Protein AF-A0A2V9CFC2-F1 (afdb_monomer_lite)

Radius of gyration: 20.41 Å; chains: 1; bounding box: 42×45×59 Å

Secondary structure (DSSP, 8-state):
--HHHHHHHHHTTSB-TTT--B---------------TT---------PPPPEEEEE-HHHHTT-TTS---HHHHHHHHTTT--HHHHHHHHHHHHHT-SSS---EEEEEEEE--GGGGGSSS-EEEEEEEEEPPPP-TTS-SEEEEEE--SSPEEE-SSSEEEEEEEEE---S-EEEEEEEE-

pLDDT: mean 81.7, std 15.18, range [40.09, 97.75]

Foldseek 3Di:
DDPVVLVVCCVVQQAPPPPRHGRDDDDDDDDDDDDDDPPDDDDDDDDDDADKDKDWDWLCLLPPDVPDDNDVVSVCLSVQQVQDPVNNVVVNVQQVVCPPDDTRTWIKIKDKADDQVCVVDPFAPQKDKDKFFWDDQDPVWFNDKDKTKDDPDDWDDPDPTIIMDMDGSDNDPDIIMMMMIGGD

Sequence (184 aa):
MSPAQRDELKRLGLISNYNGFMAWTAVKTYHWTQTFQAHKILHVRHVYAPILGYGGLQPEVVFPVPRQDMTPEFAAAVRDSCIDAVLQKTLTAAARKEKKGEWGYIGNLQIDYILTTANTWRTPIKDFELIVERPKPQPPGANQWFVSFCWDGPVKQLDANHFVARSINFVPKRELHVAFFGVQ

Structure (mmCIF, N/CA/C/O backbone):
data_AF-A0A2V9CFC2-F1
#
_entry.id   AF-A0A2V9CFC2-F1
#
loop_
_atom_site.group_PDB
_atom_site.id
_atom_site.type_symbol
_atom_site.label_atom_id
_atom_site.label_alt_id
_atom_site.label_comp_id
_atom_site.label_asym_id
_atom_site.label_entity_id
_atom_site.label_seq_id
_atom_site.pdbx_PDB_ins_code
_atom_site.Cartn_x
_atom_site.Cartn_y
_atom_site.Cartn_z
_atom_site.occupancy
_atom_site.B_iso_or_equiv
_atom_site.auth_seq_id
_atom_site.auth_comp_id
_atom_site.auth_asym_id
_atom_site.auth_atom_id
_atom_site.pdbx_PDB_model_num
ATOM 1 N N . MET A 1 1 ? 7.452 -27.009 -21.859 1.00 68.88 1 MET A N 1
ATOM 2 C CA . MET A 1 1 ? 6.013 -27.254 -22.095 1.00 68.88 1 MET A CA 1
ATOM 3 C C . MET A 1 1 ? 5.823 -27.529 -23.574 1.00 68.88 1 MET A C 1
ATOM 5 O O . MET A 1 1 ? 6.333 -26.755 -24.375 1.00 68.88 1 MET A O 1
ATOM 9 N N . SER A 1 2 ? 5.177 -28.635 -23.932 1.00 88.38 2 SER A N 1
ATOM 10 C CA . SER A 1 2 ? 4.918 -28.978 -25.336 1.00 88.38 2 SER A CA 1
ATOM 11 C C . SER A 1 2 ? 3.822 -28.084 -25.944 1.00 88.38 2 SER A C 1
ATOM 13 O O . SER A 1 2 ? 3.018 -27.520 -25.195 1.00 88.38 2 SER A O 1
ATOM 15 N N . PRO A 1 3 ? 3.751 -27.960 -27.282 1.00 87.69 3 PRO A N 1
ATOM 16 C CA . PRO A 1 3 ? 2.665 -27.245 -27.957 1.00 87.69 3 PRO A CA 1
ATOM 17 C C . PRO A 1 3 ? 1.275 -27.766 -27.565 1.00 87.69 3 PRO A C 1
ATOM 19 O O . PRO A 1 3 ? 0.416 -26.977 -27.190 1.00 87.69 3 PRO A O 1
ATOM 22 N N . ALA A 1 4 ? 1.100 -29.090 -27.499 1.00 90.44 4 ALA A N 1
ATOM 23 C CA . ALA A 1 4 ? -0.166 -29.713 -27.108 1.00 90.44 4 ALA A CA 1
ATOM 24 C C . ALA A 1 4 ? -0.599 -29.339 -25.678 1.00 90.44 4 ALA A C 1
ATOM 26 O O . ALA A 1 4 ? -1.765 -29.046 -25.431 1.00 90.44 4 ALA A O 1
ATOM 27 N N . GLN A 1 5 ? 0.349 -29.278 -24.735 1.00 89.19 5 GLN A N 1
ATOM 28 C CA . GLN A 1 5 ? 0.069 -28.808 -23.373 1.00 89.19 5 GLN A CA 1
ATOM 29 C C . GLN A 1 5 ? -0.335 -27.330 -23.348 1.00 89.19 5 GLN A C 1
ATOM 31 O O . GLN A 1 5 ? -1.191 -26.942 -22.559 1.00 89.19 5 GLN A O 1
ATOM 36 N N . ARG A 1 6 ? 0.265 -26.493 -24.202 1.00 84.38 6 ARG A N 1
ATOM 37 C CA . ARG A 1 6 ? -0.085 -25.070 -24.297 1.00 84.38 6 ARG A CA 1
ATOM 38 C C . ARG A 1 6 ? -1.508 -24.879 -24.819 1.00 84.38 6 ARG A C 1
ATOM 40 O O . ARG A 1 6 ? -2.246 -24.068 -24.266 1.00 84.38 6 ARG A O 1
ATOM 47 N N . ASP A 1 7 ? -1.881 -25.609 -25.860 1.00 89.19 7 ASP A N 1
ATOM 48 C CA . ASP A 1 7 ? -3.202 -25.488 -26.476 1.00 89.19 7 ASP A CA 1
ATOM 49 C C . ASP A 1 7 ? -4.305 -25.995 -25.545 1.00 89.19 7 ASP A C 1
ATOM 51 O O . ASP A 1 7 ? -5.362 -25.374 -25.448 1.00 89.19 7 ASP A O 1
ATOM 55 N N . GLU A 1 8 ? -4.025 -27.041 -24.765 1.00 89.62 8 GLU A N 1
ATOM 56 C CA . GLU A 1 8 ? -4.957 -27.514 -23.743 1.00 89.62 8 GLU A CA 1
ATOM 57 C C . GLU A 1 8 ? -5.160 -26.479 -22.626 1.00 89.62 8 GLU A C 1
ATOM 59 O O . GLU A 1 8 ? -6.292 -26.193 -22.243 1.00 89.62 8 GLU A O 1
ATOM 64 N N . LEU A 1 9 ? -4.092 -25.832 -22.148 1.00 89.12 9 LEU A N 1
ATOM 65 C CA . LEU A 1 9 ? -4.219 -24.766 -21.146 1.00 89.12 9 LEU A CA 1
ATOM 66 C C . LEU A 1 9 ? -4.995 -23.548 -21.676 1.00 89.12 9 LEU A C 1
ATOM 68 O O . LEU A 1 9 ? -5.742 -22.930 -20.917 1.00 89.12 9 LEU A O 1
ATOM 72 N N . LYS A 1 10 ? -4.844 -23.211 -22.964 1.00 88.06 10 LYS A N 1
ATOM 73 C CA . LYS A 1 10 ? -5.642 -22.171 -23.637 1.00 88.06 10 LYS A CA 1
ATOM 74 C C . LYS A 1 10 ? -7.116 -22.556 -23.715 1.00 88.06 10 LYS A C 1
ATOM 76 O O . LYS A 1 10 ? -7.980 -21.756 -23.366 1.00 88.06 10 LYS A O 1
ATOM 81 N N . ARG A 1 11 ? -7.407 -23.797 -24.121 1.00 88.06 11 ARG A N 1
ATOM 82 C CA . ARG A 1 11 ? -8.770 -24.346 -24.198 1.00 88.06 11 ARG A CA 1
ATOM 83 C C . ARG A 1 11 ? -9.470 -24.323 -22.839 1.00 88.06 11 ARG A C 1
ATOM 85 O O . ARG A 1 11 ? -10.655 -24.017 -22.770 1.00 88.06 11 ARG A O 1
ATOM 92 N N . LEU A 1 12 ? -8.733 -24.621 -21.770 1.00 89.06 12 LEU A N 1
ATOM 93 C CA . LEU A 1 12 ? -9.222 -24.583 -20.390 1.00 89.06 12 LEU A CA 1
ATOM 94 C C . LEU A 1 12 ? -9.318 -23.161 -19.809 1.00 89.06 12 LEU A C 1
ATOM 96 O O . LEU A 1 12 ? -9.733 -23.007 -18.664 1.00 89.06 12 LEU A O 1
ATOM 100 N N . GLY A 1 13 ? -8.917 -22.127 -20.557 1.00 83.75 13 GLY A N 1
ATOM 101 C CA . GLY A 1 13 ? -8.923 -20.741 -20.084 1.00 83.75 13 GLY A CA 1
ATOM 102 C C . GLY A 1 13 ? -7.920 -20.465 -18.961 1.00 83.75 13 GLY A C 1
ATOM 103 O O . GLY A 1 13 ? -8.054 -19.471 -18.259 1.00 83.75 13 GLY A O 1
ATOM 104 N N . LEU A 1 14 ? -6.916 -21.329 -18.769 1.00 85.31 14 LEU A N 1
ATOM 105 C CA . LEU A 1 14 ? -5.881 -21.161 -17.742 1.00 85.31 14 LEU A CA 1
ATOM 106 C C . LEU A 1 14 ? -4.755 -20.234 -18.208 1.00 85.31 14 LEU A C 1
ATOM 108 O O . LEU A 1 14 ? -4.069 -19.627 -17.384 1.00 85.31 14 LEU A O 1
ATOM 112 N N . ILE A 1 15 ? -4.577 -20.097 -19.522 1.00 85.88 15 ILE A N 1
ATOM 113 C CA . ILE A 1 15 ? -3.711 -19.086 -20.125 1.00 85.88 15 ILE A CA 1
ATOM 114 C C . ILE A 1 15 ? -4.459 -18.320 -21.217 1.00 85.88 15 ILE A C 1
ATOM 116 O O . ILE A 1 15 ? -5.249 -18.885 -21.969 1.00 85.88 15 ILE A O 1
ATOM 120 N N . SER A 1 16 ? -4.192 -17.022 -21.302 1.00 77.06 16 SER A N 1
ATOM 121 C CA . SER A 1 16 ? -4.778 -16.105 -22.270 1.00 77.06 16 SER A CA 1
ATOM 122 C C . SER A 1 16 ? -4.437 -16.507 -23.703 1.00 77.06 16 SER A C 1
ATOM 124 O O . SER A 1 16 ? -3.284 -16.792 -24.0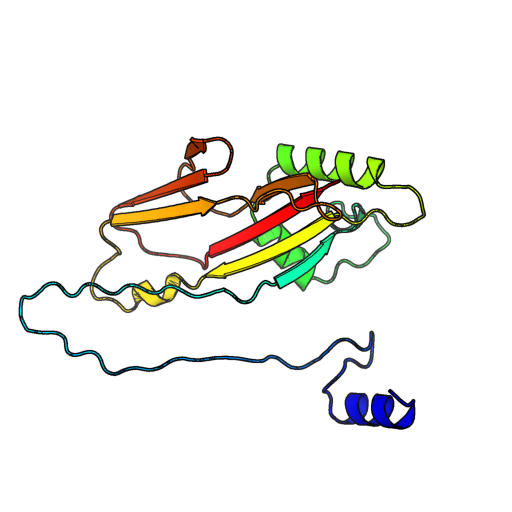42 1.00 77.06 16 SER A O 1
ATOM 126 N N . ASN A 1 17 ? -5.442 -16.446 -24.575 1.00 71.38 17 ASN A N 1
ATOM 127 C CA . ASN A 1 17 ? -5.277 -16.687 -26.007 1.00 71.38 17 ASN A CA 1
ATOM 128 C C . ASN A 1 17 ? -4.465 -15.590 -26.708 1.00 71.38 17 ASN A C 1
ATOM 130 O O . ASN A 1 17 ? -3.866 -15.861 -27.746 1.00 71.38 17 ASN A O 1
ATOM 134 N N . TYR A 1 18 ? -4.421 -14.385 -26.132 1.00 67.06 18 TYR A N 1
ATOM 135 C CA . TYR A 1 18 ? -3.773 -13.219 -26.730 1.00 67.06 18 TYR A CA 1
ATOM 136 C C . TYR A 1 18 ? -2.257 -13.202 -26.499 1.00 67.06 18 TYR A C 1
ATOM 138 O O . TYR A 1 18 ? -1.484 -13.017 -27.431 1.00 67.06 18 TYR A O 1
ATOM 146 N N . ASN A 1 19 ? -1.821 -13.428 -25.259 1.00 67.38 19 ASN A N 1
ATOM 147 C CA . ASN A 1 19 ? -0.420 -13.257 -24.856 1.00 67.38 19 ASN A CA 1
ATOM 148 C C . ASN A 1 19 ? 0.156 -14.458 -24.087 1.00 67.38 19 ASN A C 1
ATOM 150 O O . ASN A 1 19 ? 1.341 -14.467 -23.765 1.00 67.38 19 ASN A O 1
ATOM 154 N N . GLY A 1 20 ? -0.651 -15.488 -23.806 1.00 69.12 20 GLY A N 1
ATOM 155 C CA . GLY A 1 20 ? -0.210 -16.677 -23.078 1.00 69.12 20 GLY A CA 1
ATOM 156 C C . GLY A 1 20 ? 0.029 -16.466 -21.580 1.00 69.12 20 GLY A C 1
ATOM 157 O O . GLY A 1 20 ? 0.556 -17.377 -20.942 1.00 69.12 20 GLY A O 1
ATOM 158 N N . PHE A 1 21 ? -0.348 -15.312 -21.010 1.00 73.75 21 PHE A N 1
ATOM 159 C CA . PHE A 1 21 ? -0.288 -15.092 -19.562 1.00 73.75 21 PHE A CA 1
ATOM 160 C C . PHE A 1 21 ? -1.360 -15.886 -18.822 1.00 73.75 21 PHE A C 1
ATOM 162 O O . PHE A 1 21 ? -2.392 -16.230 -19.388 1.00 73.75 21 PHE A O 1
ATOM 169 N N . MET A 1 22 ? -1.112 -16.169 -17.544 1.00 78.19 22 MET A N 1
ATOM 170 C CA . MET A 1 22 ? -2.064 -16.855 -16.670 1.00 78.19 22 MET A CA 1
ATOM 171 C C . MET A 1 22 ? -3.378 -16.071 -16.598 1.00 78.19 22 MET A C 1
ATOM 173 O O . MET A 1 22 ? -3.369 -14.875 -16.327 1.00 78.19 22 MET A O 1
ATOM 177 N N . ALA A 1 23 ? -4.494 -16.752 -16.848 1.00 75.69 23 ALA A N 1
ATOM 178 C CA . ALA A 1 23 ? -5.841 -16.174 -16.825 1.00 75.69 23 ALA A CA 1
ATOM 179 C C . ALA A 1 23 ? -6.632 -16.578 -15.563 1.00 75.69 23 ALA A C 1
ATOM 181 O O . ALA A 1 23 ? -7.856 -16.482 -15.525 1.00 75.69 23 ALA A O 1
ATOM 182 N N . TRP A 1 24 ? -5.933 -17.042 -14.525 1.00 73.56 24 TRP A N 1
ATOM 183 C CA . TRP A 1 24 ? -6.510 -17.477 -13.257 1.00 73.56 24 TRP A CA 1
ATOM 184 C C . TRP A 1 24 ? -6.017 -16.608 -12.098 1.00 73.56 24 TRP A C 1
ATOM 186 O O . TRP A 1 24 ? -4.894 -16.104 -12.112 1.00 73.56 24 TRP A O 1
ATOM 196 N N . THR A 1 25 ? -6.849 -16.490 -11.063 1.00 73.56 25 THR A N 1
ATOM 197 C CA . THR A 1 25 ? -6.537 -15.765 -9.825 1.00 73.56 25 THR A CA 1
ATOM 198 C C . THR A 1 25 ? -6.490 -16.753 -8.666 1.00 73.56 25 THR A C 1
ATOM 200 O O . THR A 1 25 ? -7.403 -17.562 -8.506 1.00 73.56 25 THR A O 1
ATOM 203 N N . ALA A 1 26 ? -5.448 -16.688 -7.836 1.00 75.94 26 ALA A N 1
ATOM 204 C CA . ALA A 1 26 ? -5.415 -17.407 -6.564 1.00 75.94 26 ALA A CA 1
ATOM 205 C C . ALA A 1 26 ? -5.796 -16.476 -5.414 1.00 75.94 26 ALA A C 1
ATOM 207 O O . ALA A 1 26 ? -5.258 -15.378 -5.288 1.00 75.94 26 ALA A O 1
ATOM 208 N N . VAL A 1 27 ? -6.674 -16.959 -4.537 1.00 78.81 27 VAL A N 1
ATOM 209 C CA . VAL A 1 27 ? -7.067 -16.271 -3.306 1.00 78.81 27 VAL A CA 1
ATOM 210 C C . VAL A 1 27 ? -6.698 -17.158 -2.122 1.00 78.81 27 VAL A C 1
ATOM 212 O O . VAL A 1 27 ? -7.013 -18.347 -2.107 1.00 78.81 27 VAL A O 1
ATOM 215 N N . LYS A 1 28 ? -6.012 -16.586 -1.129 1.00 80.62 28 LYS A N 1
ATOM 216 C CA . LYS A 1 28 ? -5.725 -17.246 0.150 1.00 80.62 28 LYS A CA 1
ATOM 217 C C . LYS A 1 28 ? -6.451 -16.500 1.261 1.00 80.62 28 LYS A C 1
ATOM 219 O O . LYS A 1 28 ? -6.202 -15.315 1.464 1.00 80.62 28 LYS A O 1
ATOM 224 N N . THR A 1 29 ? -7.314 -17.200 1.991 1.00 83.25 29 THR A N 1
ATOM 225 C CA . THR A 1 29 ? -8.076 -16.640 3.113 1.00 83.25 29 THR A CA 1
ATOM 226 C C . THR A 1 29 ? -7.765 -17.420 4.380 1.00 83.25 29 THR A C 1
ATOM 228 O O . THR A 1 29 ? -7.851 -18.646 4.401 1.00 83.25 29 THR A O 1
ATOM 231 N N . TYR A 1 30 ? -7.418 -16.701 5.444 1.00 86.19 30 TYR A N 1
ATOM 232 C CA . TYR A 1 30 ? -7.169 -17.263 6.767 1.00 86.19 30 TYR A CA 1
ATOM 233 C C . TYR A 1 30 ? -8.358 -16.944 7.672 1.00 86.19 30 TYR A C 1
ATOM 235 O O . TYR A 1 30 ? -8.850 -15.818 7.664 1.00 86.19 30 TYR A O 1
ATOM 243 N N . HIS A 1 31 ? -8.818 -17.928 8.442 1.00 89.38 31 HIS A N 1
ATOM 244 C CA . HIS A 1 31 ? -9.921 -17.774 9.387 1.00 89.38 31 HIS A CA 1
ATOM 245 C C . HIS A 1 31 ? -9.500 -18.289 10.763 1.00 89.38 31 HIS A C 1
ATOM 247 O O . HIS A 1 31 ? -8.783 -19.281 10.874 1.00 89.38 31 HIS A O 1
ATOM 253 N N . TRP A 1 32 ? -9.947 -17.611 11.815 1.00 92.94 32 TRP A N 1
ATOM 254 C CA . TRP A 1 32 ? -9.750 -18.035 13.197 1.00 92.94 32 TRP A CA 1
ATOM 255 C C . TRP A 1 32 ? -10.923 -17.562 14.053 1.00 92.94 32 TRP A C 1
ATOM 257 O O . TRP A 1 32 ? -11.626 -16.614 13.706 1.00 92.94 32 TRP A O 1
ATOM 267 N N . THR A 1 33 ? -11.139 -18.236 15.180 1.00 94.50 33 THR A N 1
ATOM 268 C CA . THR A 1 33 ? -12.146 -17.822 16.164 1.00 94.50 33 THR A CA 1
ATOM 269 C C . THR A 1 33 ? -11.523 -16.823 17.133 1.00 94.50 33 THR A C 1
ATOM 271 O O . THR A 1 33 ? -10.428 -17.058 17.640 1.00 94.50 33 THR A O 1
ATOM 274 N N . GLN A 1 34 ? -12.223 -15.722 17.412 1.00 92.69 34 GLN A N 1
ATOM 275 C CA . GLN A 1 34 ? -11.802 -14.709 18.377 1.00 92.69 34 GLN A CA 1
ATOM 276 C C . GLN A 1 34 ? -12.920 -14.438 19.382 1.00 92.69 34 GLN A C 1
ATOM 278 O O . GLN A 1 34 ? -14.018 -14.030 19.011 1.00 92.69 34 GLN A O 1
ATOM 283 N N . THR A 1 35 ? -12.618 -14.599 20.668 1.00 93.81 35 THR A N 1
ATOM 284 C CA . THR A 1 35 ? -13.539 -14.243 21.754 1.00 93.81 35 THR A CA 1
ATOM 285 C C . THR A 1 35 ? -13.283 -12.806 22.200 1.00 93.81 35 THR A C 1
ATOM 287 O O . THR A 1 35 ? -12.148 -12.450 22.525 1.00 93.81 35 THR A O 1
ATOM 290 N N . PHE A 1 36 ? -14.333 -11.984 22.248 1.00 92.25 36 PHE A N 1
ATOM 291 C CA . PHE A 1 36 ? -14.281 -10.607 22.744 1.00 92.25 36 PHE A CA 1
ATOM 292 C C . PHE A 1 36 ? -14.808 -10.569 24.178 1.00 92.25 36 PHE A C 1
ATOM 294 O O . PHE A 1 36 ? -16.012 -10.633 24.413 1.00 92.25 36 PHE A O 1
ATOM 301 N N . GLN A 1 37 ? -13.894 -10.501 25.145 1.00 95.31 37 GLN A N 1
ATOM 302 C CA . GLN A 1 37 ? -14.261 -10.402 26.557 1.00 95.31 37 GLN A CA 1
ATOM 303 C C . GLN A 1 37 ? -14.950 -9.059 26.830 1.00 95.31 37 GLN A C 1
ATOM 305 O O . GLN A 1 37 ? -14.491 -8.010 26.370 1.00 95.31 37 GLN A O 1
ATOM 310 N N . ALA A 1 38 ? -16.039 -9.087 27.599 1.00 95.12 38 ALA A N 1
ATOM 311 C CA . ALA A 1 38 ? -16.792 -7.884 27.927 1.00 95.12 38 ALA A CA 1
ATOM 312 C C . ALA A 1 38 ? -15.889 -6.847 28.615 1.00 95.12 38 ALA A C 1
ATOM 314 O O . ALA A 1 38 ? -15.166 -7.160 29.561 1.00 95.12 38 ALA A O 1
ATOM 315 N N . HIS A 1 39 ? -15.940 -5.603 28.131 1.00 94.06 39 HIS A N 1
ATOM 316 C CA . HIS A 1 39 ? -15.213 -4.457 28.693 1.00 94.06 39 HIS A CA 1
ATOM 317 C C . HIS A 1 39 ? -13.678 -4.602 28.741 1.00 94.06 39 HIS A C 1
ATOM 319 O O . HIS A 1 39 ? -13.019 -3.918 29.526 1.00 94.06 39 HIS A O 1
ATOM 325 N N . LYS A 1 40 ? -13.085 -5.473 27.916 1.00 95.81 40 LYS A N 1
ATOM 326 C CA . LYS A 1 40 ? -11.627 -5.624 27.803 1.00 95.81 40 LYS A CA 1
ATOM 327 C C . LYS A 1 40 ? -11.123 -5.158 26.443 1.00 95.81 40 LYS A C 1
ATOM 329 O O . LYS A 1 40 ? -11.814 -5.275 25.434 1.00 95.81 40 LYS A O 1
ATOM 334 N N . ILE A 1 41 ? -9.891 -4.656 26.430 1.00 94.12 41 ILE A N 1
ATOM 335 C CA . ILE A 1 41 ? -9.163 -4.361 25.195 1.00 94.12 41 ILE A CA 1
ATOM 336 C C . ILE A 1 41 ? -8.552 -5.666 24.688 1.00 94.12 41 ILE A C 1
ATOM 338 O O . ILE A 1 41 ? -7.889 -6.381 25.438 1.00 94.12 41 ILE A O 1
ATOM 342 N N . LEU A 1 42 ? -8.776 -5.959 23.411 1.00 94.12 42 LEU A N 1
ATOM 343 C CA . LEU A 1 42 ? -8.117 -7.036 22.686 1.00 94.12 42 LEU A CA 1
ATOM 344 C C . LEU A 1 42 ? -7.060 -6.429 21.762 1.00 94.12 42 LEU A C 1
ATOM 346 O O . LEU A 1 42 ? -7.356 -5.503 21.010 1.00 94.12 42 LEU A O 1
ATOM 350 N N . HIS A 1 43 ? -5.852 -6.987 21.784 1.00 94.94 43 HIS A N 1
ATOM 351 C CA . HIS A 1 43 ? -4.785 -6.623 20.856 1.00 94.94 43 HIS A CA 1
ATOM 352 C C . HIS A 1 43 ? -4.654 -7.693 19.773 1.00 94.94 43 HIS A C 1
ATOM 354 O O . HIS A 1 43 ? -4.448 -8.865 20.080 1.00 94.94 43 HIS A O 1
ATOM 360 N N . VAL A 1 44 ? -4.748 -7.279 18.511 1.00 93.44 44 VAL A N 1
ATOM 361 C CA . VAL A 1 44 ? -4.569 -8.148 17.342 1.00 93.44 44 VAL A CA 1
ATOM 362 C C . VAL A 1 44 ? -3.329 -7.687 16.583 1.00 93.44 44 VAL A C 1
ATOM 364 O O . VAL A 1 44 ? -3.167 -6.494 16.330 1.00 93.44 44 VAL A O 1
ATOM 367 N N . ARG A 1 45 ? -2.445 -8.626 16.224 1.00 95.12 45 ARG A N 1
ATOM 368 C CA . ARG A 1 45 ? -1.234 -8.365 15.436 1.00 95.12 45 ARG A CA 1
ATOM 369 C C . ARG A 1 45 ? -1.151 -9.356 14.283 1.00 95.12 45 ARG A C 1
ATOM 371 O O . ARG A 1 45 ? -1.100 -10.559 14.515 1.00 95.12 45 ARG A O 1
ATOM 378 N N . HIS A 1 46 ? -1.067 -8.842 13.060 1.00 93.19 46 HIS A N 1
ATOM 379 C CA . HIS A 1 46 ? -0.782 -9.639 11.870 1.00 93.19 46 HIS A CA 1
ATOM 380 C C . HIS A 1 46 ? 0.635 -9.350 11.380 1.00 93.19 46 HIS A C 1
ATOM 382 O O . HIS A 1 46 ? 1.051 -8.196 11.306 1.00 93.19 46 HIS A O 1
ATOM 388 N N . VAL A 1 47 ? 1.376 -10.411 11.061 1.00 94.75 47 VAL A N 1
ATOM 389 C CA . VAL A 1 47 ? 2.692 -10.341 10.419 1.00 94.75 47 VAL A CA 1
ATOM 390 C C . VAL A 1 47 ? 2.722 -11.422 9.354 1.00 94.75 47 VAL A C 1
ATOM 392 O O . VAL A 1 47 ? 2.541 -12.599 9.660 1.00 94.75 47 VAL A O 1
ATOM 395 N N . TYR A 1 48 ? 2.912 -11.025 8.105 1.00 90.69 48 TYR A N 1
ATOM 396 C CA . TYR A 1 48 ? 2.971 -11.941 6.974 1.00 90.69 48 TYR A CA 1
ATOM 397 C C . TYR A 1 48 ? 3.783 -11.317 5.842 1.00 90.69 48 TYR A C 1
ATOM 399 O O . TYR A 1 48 ? 3.903 -10.097 5.749 1.00 90.69 48 TYR A O 1
ATOM 407 N N . ALA A 1 49 ? 4.329 -12.166 4.972 1.00 89.81 49 ALA A N 1
ATOM 408 C CA . ALA A 1 49 ? 4.880 -11.723 3.700 1.00 89.81 49 ALA A CA 1
ATOM 409 C C . ALA A 1 49 ? 3.716 -11.501 2.717 1.00 89.81 49 ALA A C 1
ATOM 411 O O . ALA A 1 49 ? 2.958 -12.447 2.475 1.00 89.81 49 ALA A O 1
ATOM 412 N N . PRO A 1 50 ? 3.522 -10.283 2.181 1.00 86.88 50 PRO A N 1
ATOM 413 C CA . PRO A 1 50 ? 2.458 -10.034 1.221 1.00 86.88 50 PRO A CA 1
ATOM 414 C C . PRO A 1 50 ? 2.773 -10.707 -0.116 1.00 86.88 50 PRO A C 1
ATOM 416 O O . PRO A 1 50 ? 3.931 -10.949 -0.463 1.00 86.88 50 PRO A O 1
ATOM 419 N N . ILE A 1 51 ? 1.726 -10.979 -0.890 1.00 83.75 51 ILE A N 1
ATOM 420 C CA . ILE A 1 51 ? 1.890 -11.285 -2.310 1.00 83.75 51 ILE A CA 1
ATOM 421 C C . ILE A 1 51 ? 2.210 -9.962 -3.004 1.00 83.75 51 ILE A C 1
ATOM 423 O O . ILE A 1 51 ? 1.440 -9.011 -2.901 1.00 83.75 51 ILE A O 1
ATOM 427 N N . LEU A 1 52 ? 3.355 -9.905 -3.679 1.00 83.31 52 LEU A N 1
ATOM 428 C CA . LEU A 1 52 ? 3.765 -8.736 -4.446 1.00 83.31 52 LEU A CA 1
ATOM 429 C C . LEU A 1 52 ? 3.192 -8.826 -5.857 1.00 83.31 52 LEU A C 1
ATOM 431 O O . LEU A 1 52 ? 3.411 -9.817 -6.557 1.00 83.31 52 LEU A O 1
ATOM 435 N N . GLY A 1 53 ? 2.511 -7.767 -6.288 1.00 76.12 53 GLY A N 1
ATOM 436 C CA . GLY A 1 53 ? 2.328 -7.513 -7.710 1.00 76.12 53 GLY A CA 1
ATOM 437 C C . GLY A 1 53 ? 3.680 -7.162 -8.327 1.00 76.12 53 GLY A C 1
ATOM 438 O O . GLY A 1 53 ? 4.461 -6.427 -7.721 1.00 76.12 53 GLY A O 1
ATOM 439 N N . TYR A 1 54 ? 3.973 -7.690 -9.513 1.00 72.94 54 TYR A N 1
ATOM 440 C CA . TYR A 1 54 ? 5.170 -7.333 -10.270 1.00 72.94 54 TYR A CA 1
ATOM 441 C C . TYR A 1 54 ? 4.788 -6.917 -11.683 1.00 72.94 54 TYR A C 1
ATOM 443 O O . TYR A 1 54 ? 4.053 -7.624 -12.373 1.00 72.94 54 TYR A O 1
ATOM 451 N N . GLY A 1 55 ? 5.327 -5.783 -12.116 1.00 66.75 55 GLY A N 1
ATOM 452 C CA . GLY A 1 55 ? 5.204 -5.287 -13.476 1.00 66.75 55 GLY A CA 1
ATOM 453 C C . GLY A 1 55 ? 6.516 -4.673 -13.950 1.00 66.75 55 GLY A C 1
ATOM 454 O O . GLY A 1 55 ? 7.286 -4.127 -13.164 1.00 66.75 55 GLY A O 1
ATOM 455 N N . GLY A 1 56 ? 6.775 -4.755 -15.253 1.00 62.62 56 GLY A N 1
ATOM 456 C CA . GLY A 1 56 ? 7.808 -3.953 -15.902 1.00 62.62 56 GLY A CA 1
ATOM 457 C C . GLY A 1 56 ? 7.179 -2.686 -16.468 1.00 62.62 56 GLY A C 1
ATOM 458 O O . GLY A 1 56 ? 6.294 -2.768 -17.317 1.00 62.62 56 GLY A O 1
ATOM 459 N N . LEU A 1 57 ? 7.632 -1.519 -16.020 1.00 61.06 57 LEU A N 1
ATOM 460 C CA . LEU A 1 57 ? 7.246 -0.239 -16.603 1.00 61.06 57 LEU A CA 1
ATOM 461 C C . LEU A 1 57 ? 8.191 0.095 -17.747 1.00 61.06 57 LEU A C 1
ATOM 463 O O . LEU A 1 57 ? 9.345 0.448 -17.511 1.00 61.06 57 LEU A O 1
ATOM 467 N N . GLN A 1 58 ? 7.704 0.039 -18.982 1.00 57.28 58 GLN A N 1
ATOM 468 C CA . GLN A 1 58 ? 8.409 0.732 -20.059 1.00 57.28 58 GLN A CA 1
ATOM 469 C C . GLN A 1 58 ? 8.272 2.239 -19.827 1.00 57.28 58 GLN A C 1
ATOM 471 O O . GLN A 1 58 ? 7.216 2.682 -19.353 1.00 57.28 58 GLN A O 1
ATOM 476 N N . PRO A 1 59 ? 9.288 3.049 -20.164 1.00 53.47 59 PRO A N 1
ATOM 477 C CA . PRO A 1 59 ? 9.157 4.492 -20.134 1.00 53.47 59 PRO A CA 1
ATOM 478 C C . PRO A 1 59 ? 7.890 4.914 -20.887 1.00 53.47 59 PRO A C 1
ATOM 480 O O . PRO A 1 59 ? 7.061 5.620 -20.332 1.00 53.47 59 PRO A O 1
ATOM 483 N N . GLU A 1 60 ? 7.649 4.368 -22.074 1.00 53.12 60 GLU A N 1
ATOM 484 C CA . GLU A 1 60 ? 6.495 4.631 -22.946 1.00 53.12 60 GLU A CA 1
ATOM 485 C C . GLU A 1 60 ? 5.130 4.196 -22.368 1.00 53.12 60 GLU A C 1
ATOM 487 O O . GLU A 1 60 ? 4.092 4.426 -22.979 1.00 53.12 60 GLU A O 1
ATOM 492 N N . VAL A 1 61 ? 5.111 3.571 -21.189 1.00 50.62 61 VAL A N 1
ATOM 493 C CA . VAL A 1 61 ? 3.891 3.194 -20.465 1.00 50.62 61 VAL A CA 1
ATOM 494 C C . VAL A 1 61 ? 3.665 4.121 -19.254 1.00 50.62 61 VAL A C 1
ATOM 496 O O . VAL A 1 61 ? 2.531 4.360 -18.859 1.00 50.62 61 VAL A O 1
ATOM 499 N N . VAL A 1 62 ? 4.714 4.757 -18.718 1.00 50.81 62 VAL A N 1
ATOM 500 C CA . VAL A 1 62 ? 4.588 5.914 -17.800 1.00 50.81 62 VAL A CA 1
ATOM 501 C C . VAL A 1 62 ? 4.285 7.214 -18.576 1.00 50.81 62 VAL A C 1
ATOM 503 O O . VAL A 1 62 ? 3.781 8.186 -18.006 1.00 50.81 62 VAL A O 1
ATOM 506 N N . PHE A 1 63 ? 4.570 7.239 -19.885 1.00 54.69 63 PHE A N 1
ATOM 507 C CA . PHE A 1 63 ? 4.337 8.364 -20.800 1.00 54.69 63 PHE A CA 1
ATOM 508 C C . PHE A 1 63 ? 3.485 7.884 -21.977 1.00 54.69 63 PHE A C 1
ATOM 510 O O . PHE A 1 63 ? 4.011 7.098 -22.751 1.00 54.69 63 PHE A O 1
ATOM 517 N N . PRO A 1 64 ? 2.237 8.339 -22.193 1.00 43.41 64 PRO A N 1
ATOM 518 C CA . PRO A 1 64 ? 1.488 7.935 -23.380 1.00 43.41 64 PRO A CA 1
ATOM 519 C C . PRO A 1 64 ? 2.262 8.333 -24.646 1.00 43.41 64 PRO A C 1
ATOM 521 O O . PRO A 1 64 ? 2.352 9.510 -24.998 1.00 43.41 64 PRO A O 1
ATOM 524 N N . VAL A 1 65 ? 2.846 7.345 -25.325 1.00 40.09 65 VAL A N 1
ATOM 525 C CA . VAL A 1 65 ? 3.326 7.480 -26.701 1.00 40.09 65 VAL A CA 1
ATOM 526 C C . VAL A 1 65 ? 2.137 7.170 -27.615 1.00 40.09 65 VAL A C 1
ATOM 528 O O . VAL A 1 65 ? 1.422 6.210 -27.336 1.00 40.09 65 VAL A O 1
ATOM 531 N N . PRO A 1 66 ? 1.898 7.909 -28.716 1.00 41.12 66 PRO A N 1
ATOM 532 C CA . PRO A 1 66 ? 0.674 7.778 -29.521 1.00 41.12 66 PRO A CA 1
ATOM 533 C C . PRO A 1 66 ? 0.464 6.436 -30.261 1.00 41.12 66 PRO A C 1
ATOM 535 O O . PRO A 1 66 ? -0.296 6.408 -31.225 1.00 41.12 66 PRO A O 1
ATOM 538 N N . ARG A 1 67 ? 1.175 5.348 -29.920 1.00 43.59 67 ARG A N 1
ATOM 539 C CA . ARG A 1 67 ? 1.207 4.102 -30.714 1.00 43.59 67 ARG A CA 1
ATOM 540 C C . ARG A 1 67 ? 1.307 2.783 -29.935 1.00 43.59 67 ARG A C 1
ATOM 542 O O . ARG A 1 67 ? 1.433 1.746 -30.579 1.00 43.59 67 ARG A O 1
ATOM 549 N N . GLN A 1 68 ? 1.258 2.779 -28.605 1.00 44.88 68 GLN A N 1
ATOM 550 C CA . GLN A 1 68 ? 1.206 1.530 -27.836 1.00 44.88 68 GLN A CA 1
ATOM 551 C C . GLN A 1 68 ? 0.040 1.575 -26.862 1.00 44.88 68 GLN A C 1
ATOM 553 O O . GLN A 1 68 ? -0.018 2.437 -25.986 1.00 44.88 68 GLN A O 1
ATOM 558 N N . ASP A 1 69 ? -0.892 0.645 -27.048 1.00 42.97 69 ASP A N 1
ATOM 559 C CA . ASP A 1 69 ? -2.079 0.529 -26.218 1.00 42.97 69 ASP A CA 1
ATOM 560 C C . ASP A 1 69 ? -1.653 0.093 -24.816 1.00 42.97 69 ASP A C 1
ATOM 562 O O . ASP A 1 69 ? -1.341 -1.070 -24.550 1.00 42.97 69 ASP A O 1
ATOM 566 N N . MET A 1 70 ? -1.604 1.063 -23.908 1.00 51.25 70 MET A N 1
ATOM 567 C CA . MET A 1 70 ? -1.563 0.800 -22.481 1.00 51.25 70 MET A CA 1
ATOM 568 C C . MET A 1 70 ? -2.813 -0.004 -22.134 1.00 51.25 70 MET A C 1
ATOM 570 O O . MET A 1 70 ? -3.927 0.438 -22.428 1.00 51.25 70 MET A O 1
ATOM 574 N N . THR A 1 71 ? -2.657 -1.173 -21.510 1.00 54.97 71 THR A N 1
ATOM 575 C CA . THR A 1 71 ? -3.843 -1.875 -21.024 1.00 54.97 71 THR A CA 1
ATOM 576 C C . THR A 1 71 ? -4.510 -0.990 -19.959 1.00 54.97 71 THR A C 1
ATOM 578 O O . THR A 1 71 ? -3.809 -0.429 -19.103 1.00 54.97 71 THR A O 1
ATOM 581 N N . PRO A 1 72 ? -5.836 -0.779 -20.009 1.00 57.97 72 PRO A N 1
ATOM 582 C CA . PRO A 1 72 ? -6.541 0.086 -19.063 1.00 57.97 72 PRO A CA 1
ATOM 583 C C . PRO A 1 72 ? -6.261 -0.250 -17.593 1.00 57.97 72 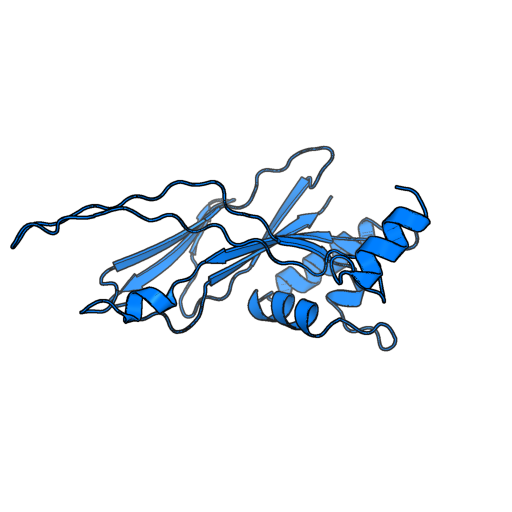PRO A C 1
ATOM 585 O O . PRO A 1 72 ? -6.227 0.650 -16.753 1.00 57.97 72 PRO A O 1
ATOM 588 N N . GLU A 1 73 ? -6.006 -1.524 -17.301 1.00 57.03 73 GLU A N 1
ATOM 589 C CA . GLU A 1 73 ? -5.681 -2.060 -15.980 1.00 57.03 73 GLU A CA 1
ATOM 590 C C . GLU A 1 73 ? -4.314 -1.572 -15.495 1.00 57.03 73 GLU A C 1
ATOM 592 O O . GLU A 1 73 ? -4.165 -1.142 -14.353 1.00 57.03 73 GLU A O 1
ATOM 597 N N . PHE A 1 74 ? -3.315 -1.568 -16.379 1.00 57.22 74 PHE A N 1
ATOM 598 C CA . PHE A 1 74 ? -1.987 -1.061 -16.052 1.00 57.22 74 PHE A CA 1
ATOM 599 C C . PHE A 1 74 ? -2.006 0.465 -15.892 1.00 57.22 74 PHE A C 1
ATOM 601 O O . PHE A 1 74 ? -1.355 1.025 -15.009 1.00 57.22 74 PHE A O 1
ATOM 608 N N . ALA A 1 75 ? -2.823 1.142 -16.702 1.00 61.53 75 ALA A N 1
ATOM 609 C CA . ALA A 1 75 ? -3.101 2.569 -16.567 1.00 61.53 75 ALA A CA 1
ATOM 610 C C . ALA A 1 75 ? -3.760 2.915 -15.239 1.00 61.53 75 ALA A C 1
ATOM 612 O O . ALA A 1 75 ? -3.409 3.925 -14.633 1.00 61.53 75 ALA A O 1
ATOM 613 N N . ALA A 1 76 ? -4.694 2.084 -14.786 1.00 62.84 76 ALA A N 1
ATOM 614 C CA . ALA A 1 76 ? -5.325 2.234 -13.486 1.00 62.84 76 ALA A CA 1
ATOM 615 C C . ALA A 1 76 ? -4.302 2.057 -12.360 1.00 62.84 76 ALA A C 1
ATOM 617 O O . ALA A 1 76 ? -4.112 2.994 -11.597 1.00 62.84 76 ALA A O 1
ATOM 618 N N . ALA A 1 77 ? -3.533 0.964 -12.349 1.00 60.69 77 ALA A N 1
ATOM 619 C CA . ALA A 1 77 ? -2.536 0.694 -11.308 1.00 60.69 77 ALA A CA 1
ATOM 620 C C . ALA A 1 77 ? -1.501 1.828 -11.134 1.00 60.69 77 ALA A C 1
ATOM 622 O O . ALA A 1 77 ? -1.158 2.218 -10.015 1.00 60.69 77 ALA A O 1
ATOM 623 N N . VAL A 1 78 ? -1.029 2.411 -12.243 1.00 64.06 78 VAL A N 1
ATOM 624 C CA . VAL A 1 78 ? -0.102 3.557 -12.223 1.00 64.06 78 VAL A CA 1
ATOM 625 C C . VAL A 1 78 ? -0.784 4.835 -11.714 1.00 64.06 78 VAL A C 1
ATOM 627 O O . VAL A 1 78 ? -0.188 5.570 -10.924 1.00 64.06 78 VAL A O 1
ATOM 630 N N . ARG A 1 79 ? -2.034 5.105 -12.123 1.00 65.25 79 ARG A N 1
ATOM 631 C CA . ARG A 1 79 ? -2.815 6.258 -11.634 1.00 65.25 79 ARG A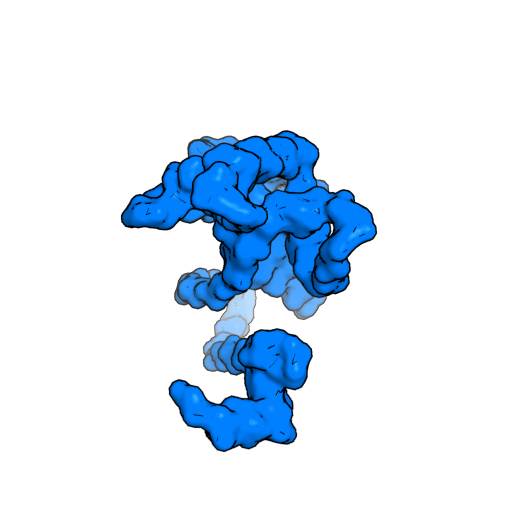 CA 1
ATOM 632 C C . ARG A 1 79 ? -3.156 6.141 -10.146 1.00 65.25 79 ARG A C 1
ATOM 634 O O . ARG A 1 79 ? -3.023 7.125 -9.421 1.00 65.25 79 ARG A O 1
ATOM 641 N N . ASP A 1 80 ? -3.522 4.949 -9.689 1.00 72.38 80 ASP A N 1
ATOM 642 C CA . ASP A 1 80 ? -3.945 4.667 -8.311 1.00 72.38 80 ASP A CA 1
ATOM 643 C C . ASP A 1 80 ? -2.777 4.711 -7.311 1.00 72.38 80 ASP A C 1
ATOM 645 O O . ASP A 1 80 ? -2.980 4.730 -6.099 1.00 72.38 80 ASP A O 1
ATOM 649 N N . SER A 1 81 ? -1.544 4.808 -7.817 1.00 75.62 81 SER A N 1
ATOM 650 C CA . SER A 1 81 ? -0.323 4.944 -7.020 1.00 75.62 81 SER A CA 1
ATOM 651 C C . SER A 1 81 ? 0.076 6.401 -6.737 1.00 75.62 81 SER A C 1
ATOM 653 O O . SER A 1 81 ? 1.090 6.629 -6.079 1.00 75.62 81 SER A O 1
ATOM 655 N N . CYS A 1 82 ? -0.679 7.398 -7.222 1.00 86.56 82 CYS A N 1
ATOM 656 C CA . CYS A 1 82 ? -0.419 8.836 -7.028 1.00 86.56 82 CYS A CA 1
ATOM 657 C C . CYS A 1 82 ? 1.027 9.273 -7.343 1.00 86.56 82 CYS A C 1
ATOM 659 O O . CYS A 1 82 ? 1.629 10.037 -6.590 1.00 86.56 82 CYS A O 1
ATOM 661 N N . ILE A 1 83 ? 1.595 8.791 -8.453 1.00 84.88 83 ILE A N 1
ATOM 662 C CA . ILE A 1 83 ? 2.950 9.170 -8.878 1.00 84.88 83 ILE A CA 1
ATOM 663 C C . ILE A 1 83 ? 2.991 10.674 -9.166 1.00 84.88 83 ILE A C 1
ATOM 665 O O . ILE A 1 83 ? 2.351 11.151 -10.105 1.00 84.88 83 ILE A O 1
ATOM 669 N N . ASP A 1 84 ? 3.754 11.422 -8.369 1.00 84.19 84 ASP A N 1
ATOM 670 C CA . ASP A 1 84 ? 3.911 12.861 -8.566 1.00 84.19 84 ASP A CA 1
ATOM 671 C C . ASP A 1 84 ? 4.823 13.200 -9.763 1.00 84.19 84 ASP A C 1
ATOM 673 O O . ASP A 1 84 ? 5.561 12.365 -10.292 1.00 84.19 84 ASP A O 1
ATOM 677 N N . ALA A 1 85 ? 4.793 14.463 -10.198 1.00 82.50 85 ALA A N 1
ATOM 678 C CA . ALA A 1 85 ? 5.544 14.919 -11.368 1.00 82.50 85 ALA A CA 1
ATOM 679 C C . ALA A 1 85 ? 7.076 14.834 -11.202 1.00 82.50 85 ALA A C 1
ATOM 681 O O . ALA A 1 85 ? 7.801 14.739 -12.197 1.00 82.50 85 ALA A O 1
ATOM 682 N N . VAL A 1 86 ? 7.591 14.901 -9.971 1.00 87.50 86 VAL A N 1
ATOM 683 C CA . VAL A 1 86 ? 9.031 14.819 -9.681 1.00 87.50 86 VAL A CA 1
ATOM 684 C C . VAL A 1 86 ? 9.493 13.372 -9.784 1.00 87.50 86 VAL A C 1
ATOM 686 O O . VAL A 1 86 ? 10.476 13.082 -10.476 1.00 87.50 86 VAL A O 1
ATOM 689 N N . LEU A 1 87 ? 8.759 12.457 -9.156 1.00 86.25 87 LEU A N 1
ATOM 690 C CA . LEU A 1 87 ? 8.987 11.028 -9.265 1.00 86.25 87 LEU A CA 1
ATOM 691 C C . LEU A 1 87 ? 8.851 10.583 -10.720 1.00 86.25 87 LEU A C 1
ATOM 693 O O . LEU A 1 87 ? 9.754 9.933 -11.241 1.00 86.25 87 LEU A O 1
ATOM 697 N N . GLN A 1 88 ? 7.806 11.028 -11.418 1.00 80.25 88 GLN A N 1
ATOM 698 C CA . GLN A 1 88 ? 7.601 10.726 -12.829 1.00 80.25 88 GLN A CA 1
ATOM 699 C C . GLN A 1 88 ? 8.827 11.099 -13.681 1.00 80.25 88 GLN A C 1
ATOM 701 O O . GLN A 1 88 ? 9.337 10.247 -14.408 1.00 80.25 88 GLN A O 1
ATOM 706 N N . LYS A 1 89 ? 9.348 12.332 -13.560 1.00 81.94 89 LYS A N 1
ATOM 707 C CA . LYS A 1 89 ? 10.556 12.782 -14.284 1.00 81.94 89 LYS A CA 1
ATOM 708 C C . LYS A 1 89 ? 11.796 11.958 -13.936 1.00 81.94 89 LYS A C 1
ATOM 710 O O . LYS A 1 89 ? 12.620 11.676 -14.808 1.00 81.94 89 LYS A O 1
ATOM 715 N N . THR A 1 90 ? 11.933 11.586 -12.666 1.00 86.06 90 THR A N 1
ATOM 716 C CA . THR A 1 90 ? 13.066 10.799 -12.164 1.00 86.06 90 THR A CA 1
ATOM 717 C C . THR A 1 90 ? 13.065 9.404 -12.782 1.00 86.06 90 THR A C 1
ATOM 719 O O . THR A 1 90 ? 14.083 8.968 -13.322 1.00 86.06 90 THR A O 1
ATOM 722 N N . LEU A 1 91 ? 11.901 8.752 -12.802 1.00 80.88 91 LEU A N 1
ATOM 723 C CA . LEU A 1 91 ? 11.704 7.463 -13.459 1.00 80.88 91 LEU A CA 1
ATOM 724 C C . LEU A 1 91 ? 11.935 7.577 -14.978 1.00 80.88 91 LEU A C 1
ATOM 726 O O . LEU A 1 91 ? 12.666 6.766 -15.537 1.00 80.88 91 LEU A O 1
ATOM 730 N N . THR A 1 92 ? 11.448 8.625 -15.661 1.00 75.38 92 THR A N 1
ATOM 731 C CA . THR A 1 92 ? 11.769 8.842 -17.093 1.00 75.38 92 THR A CA 1
ATOM 732 C C . THR A 1 92 ? 13.276 8.831 -17.346 1.00 75.38 92 THR A C 1
ATOM 734 O O . THR A 1 92 ? 13.760 8.202 -18.290 1.00 75.38 92 THR A O 1
ATOM 737 N N . ALA A 1 93 ? 14.021 9.585 -16.535 1.00 80.00 93 ALA A N 1
ATOM 738 C CA . ALA A 1 93 ? 15.450 9.767 -16.718 1.00 80.00 93 ALA A CA 1
ATOM 739 C C . ALA A 1 93 ? 16.213 8.463 -16.462 1.00 80.00 93 ALA A C 1
ATOM 741 O O . ALA A 1 93 ? 17.118 8.137 -17.229 1.00 80.00 93 ALA A O 1
ATOM 742 N N . ALA A 1 94 ? 15.823 7.711 -15.431 1.00 80.12 94 ALA A N 1
ATOM 743 C CA . ALA A 1 94 ? 16.401 6.409 -15.120 1.00 80.12 94 ALA A CA 1
ATOM 744 C C . ALA A 1 94 ? 16.175 5.399 -16.257 1.00 80.12 94 ALA A C 1
ATOM 746 O O . ALA A 1 94 ? 17.141 4.868 -16.800 1.00 80.12 94 ALA A O 1
ATOM 747 N N . ALA A 1 95 ? 14.931 5.245 -16.724 1.00 74.31 95 ALA A N 1
ATOM 748 C CA . ALA A 1 95 ? 14.607 4.320 -17.813 1.00 74.31 95 ALA A CA 1
ATOM 749 C C . ALA A 1 95 ? 15.373 4.632 -19.113 1.00 74.31 95 ALA A C 1
ATOM 751 O O . ALA A 1 95 ? 15.758 3.732 -19.857 1.00 74.31 95 ALA A O 1
ATOM 752 N N . ARG A 1 96 ? 15.623 5.919 -19.402 1.00 74.38 96 ARG A N 1
ATOM 753 C CA . ARG A 1 96 ? 16.430 6.342 -20.561 1.00 74.38 96 ARG A CA 1
ATOM 754 C C . ARG A 1 96 ? 17.909 5.987 -20.417 1.00 74.38 96 ARG A C 1
ATOM 756 O O . ARG A 1 96 ? 18.531 5.659 -21.422 1.00 74.38 96 ARG A O 1
ATOM 763 N N . LYS A 1 97 ? 18.475 6.062 -19.209 1.00 74.88 97 LYS A N 1
ATOM 764 C CA . LYS A 1 97 ? 19.879 5.695 -18.948 1.00 74.88 97 LYS A CA 1
ATOM 765 C C . LYS A 1 97 ? 20.115 4.193 -19.075 1.00 74.88 97 LYS A C 1
ATOM 767 O O . LYS A 1 97 ? 21.186 3.784 -19.509 1.00 74.88 97 LYS A O 1
ATOM 772 N N . GLU A 1 98 ? 19.109 3.388 -18.753 1.00 66.50 98 GLU A N 1
ATOM 773 C CA . GLU A 1 98 ? 19.165 1.931 -18.891 1.00 66.50 98 GLU A CA 1
ATOM 774 C C . GLU A 1 98 ? 19.092 1.439 -20.350 1.00 66.50 98 GLU A C 1
ATOM 776 O O . GLU A 1 98 ? 19.287 0.248 -20.590 1.00 66.50 98 GLU A O 1
ATOM 781 N N . LYS A 1 99 ? 18.883 2.324 -21.346 1.00 60.97 99 LYS A N 1
ATOM 782 C CA . LYS A 1 99 ? 18.885 1.987 -22.785 1.00 60.97 99 LYS A CA 1
ATOM 783 C C . LYS A 1 99 ? 20.270 1.534 -23.285 1.00 60.97 99 LYS A C 1
ATOM 785 O O . LYS A 1 99 ? 20.933 2.231 -24.049 1.00 60.97 99 LYS A O 1
ATOM 790 N N . LYS A 1 100 ? 20.682 0.316 -22.924 1.00 51.31 100 LYS A N 1
ATOM 791 C CA . LYS A 1 100 ? 21.673 -0.504 -23.646 1.00 51.31 100 LYS A CA 1
ATOM 792 C C . LYS A 1 100 ? 20.963 -1.461 -24.625 1.00 51.31 100 LYS A C 1
ATOM 794 O O . LYS A 1 100 ? 21.268 -2.647 -24.664 1.00 51.31 100 LYS A O 1
ATOM 799 N N . GLY A 1 101 ? 19.967 -0.964 -25.363 1.00 49.56 101 GLY A N 1
ATOM 800 C CA . GLY A 1 101 ? 19.082 -1.755 -26.231 1.00 49.56 101 GLY A CA 1
ATOM 801 C C . GLY A 1 101 ? 17.674 -1.157 -26.342 1.00 49.56 101 GLY A C 1
ATOM 802 O O . GLY A 1 101 ? 17.386 -0.137 -25.715 1.00 49.56 101 GLY A O 1
ATOM 803 N N . GLU A 1 102 ? 16.809 -1.775 -27.155 1.00 47.28 102 GLU A N 1
ATOM 804 C CA . GLU A 1 102 ? 15.522 -1.199 -27.596 1.00 47.28 102 GLU A CA 1
ATOM 805 C C . GLU A 1 102 ? 14.456 -1.009 -26.501 1.00 47.28 102 GLU A C 1
ATOM 807 O O . GLU A 1 102 ? 13.510 -0.263 -26.733 1.00 47.28 102 GLU A O 1
ATOM 812 N N . TRP A 1 103 ? 14.608 -1.564 -25.292 1.00 49.44 103 TRP A N 1
ATOM 813 C CA . TRP A 1 103 ? 13.571 -1.465 -24.255 1.00 49.44 103 TRP A CA 1
ATOM 814 C C . TRP A 1 103 ? 14.184 -1.299 -22.856 1.00 49.44 103 TRP A C 1
ATOM 816 O O . TRP A 1 103 ? 14.666 -2.262 -22.264 1.00 49.44 103 TRP A O 1
ATOM 826 N N . GLY A 1 104 ? 14.196 -0.070 -22.328 1.00 58.66 104 GLY A N 1
ATOM 827 C CA . GLY A 1 104 ? 14.486 0.171 -20.908 1.00 58.66 104 GLY A CA 1
ATOM 828 C C . GLY A 1 104 ? 13.242 -0.160 -20.083 1.00 58.66 104 GLY A C 1
ATOM 829 O O . GLY A 1 104 ? 12.151 0.229 -20.483 1.00 58.66 104 GLY A O 1
ATOM 830 N N . TYR A 1 105 ? 13.365 -0.874 -18.966 1.00 65.25 105 TYR A N 1
ATOM 831 C CA . TYR A 1 105 ? 12.231 -1.218 -18.103 1.00 65.25 105 TYR A CA 1
ATOM 832 C C . TYR A 1 105 ? 12.549 -0.845 -16.663 1.00 65.25 105 TYR A C 1
ATOM 834 O O . TYR A 1 105 ? 13.546 -1.294 -16.116 1.00 65.25 105 TYR A O 1
ATOM 842 N N . ILE A 1 106 ? 11.650 -0.111 -16.015 1.00 74.44 106 ILE A N 1
ATOM 843 C CA . ILE A 1 106 ? 11.706 0.108 -14.573 1.00 74.44 106 ILE A CA 1
ATOM 844 C C . ILE A 1 106 ? 10.954 -1.022 -13.889 1.00 74.44 106 ILE A C 1
ATOM 846 O O . ILE A 1 106 ? 9.774 -1.257 -14.161 1.00 74.44 106 ILE A O 1
ATOM 850 N N . GLY A 1 107 ? 11.636 -1.719 -12.985 1.00 75.75 107 GLY A N 1
ATOM 851 C CA . GLY A 1 107 ? 11.000 -2.734 -12.157 1.00 75.75 107 GLY A CA 1
ATOM 852 C C . GLY A 1 107 ? 9.975 -2.083 -11.235 1.00 75.75 107 GLY A C 1
ATOM 853 O O . GLY A 1 107 ? 10.306 -1.155 -10.498 1.00 75.75 107 GLY A O 1
ATOM 854 N N . ASN A 1 108 ? 8.740 -2.572 -11.259 1.00 81.31 108 ASN A N 1
ATOM 855 C CA . ASN A 1 108 ? 7.680 -2.107 -10.384 1.00 81.31 108 ASN A CA 1
ATOM 856 C C . ASN A 1 108 ? 7.164 -3.246 -9.504 1.00 81.31 108 ASN A C 1
ATOM 858 O O . ASN A 1 108 ? 6.807 -4.318 -9.992 1.00 81.31 108 ASN A O 1
ATOM 862 N N . LEU A 1 109 ? 7.131 -2.988 -8.198 1.00 86.06 109 LEU A N 1
ATOM 863 C CA . LEU A 1 109 ? 6.493 -3.845 -7.205 1.00 86.06 109 LEU A CA 1
ATOM 864 C C . LEU A 1 109 ? 5.273 -3.126 -6.647 1.00 86.06 109 LEU A C 1
ATOM 866 O O . LEU A 1 109 ? 5.333 -1.921 -6.410 1.00 86.06 109 LEU A O 1
ATOM 870 N N . GLN A 1 110 ? 4.190 -3.856 -6.421 1.00 86.81 110 GLN A N 1
ATOM 871 C CA . GLN A 1 110 ? 2.944 -3.297 -5.905 1.00 86.81 110 GLN A CA 1
ATOM 872 C C . GLN A 1 110 ? 2.441 -4.106 -4.712 1.00 86.81 110 GLN A C 1
ATOM 874 O O . GLN A 1 110 ? 2.551 -5.336 -4.693 1.00 86.81 110 GLN A O 1
ATOM 879 N N . ILE A 1 111 ? 1.896 -3.402 -3.723 1.00 90.00 111 ILE A N 1
ATOM 880 C CA . ILE A 1 111 ? 1.201 -3.971 -2.570 1.00 90.00 111 ILE A CA 1
ATOM 881 C C . ILE A 1 111 ? -0.144 -3.271 -2.438 1.00 90.00 111 ILE A C 1
ATOM 883 O O . ILE A 1 111 ? -0.191 -2.049 -2.290 1.00 90.00 111 ILE A O 1
ATOM 887 N N . ASP A 1 112 ? -1.201 -4.072 -2.387 1.00 89.69 112 ASP A N 1
ATOM 888 C CA . ASP A 1 112 ? -2.546 -3.610 -2.073 1.00 89.69 112 ASP A CA 1
ATOM 889 C C . ASP A 1 112 ? -2.913 -4.005 -0.644 1.00 89.69 112 ASP A C 1
ATOM 891 O O . ASP A 1 112 ? -2.615 -5.113 -0.184 1.00 89.69 112 ASP A O 1
ATOM 895 N N . TYR A 1 113 ? -3.581 -3.102 0.068 1.00 92.06 113 TYR A N 1
ATOM 896 C CA . TYR A 1 113 ? -4.071 -3.348 1.416 1.00 92.06 113 TYR A CA 1
ATOM 897 C C . TYR A 1 113 ? -5.508 -2.861 1.570 1.00 92.06 113 TYR A C 1
ATOM 899 O O . TYR A 1 113 ? -5.819 -1.695 1.320 1.00 92.06 113 TYR A O 1
ATOM 907 N N . ILE A 1 114 ? -6.373 -3.765 2.038 1.00 93.31 114 ILE A N 1
ATOM 908 C CA . ILE A 1 114 ? -7.795 -3.484 2.215 1.00 93.31 114 ILE A CA 1
ATOM 909 C C . ILE A 1 114 ? -8.014 -2.733 3.534 1.00 93.31 114 ILE A C 1
ATOM 911 O O . ILE A 1 114 ? -7.830 -3.294 4.616 1.00 93.31 114 ILE A O 1
ATOM 915 N N . LEU A 1 115 ? -8.427 -1.471 3.448 1.00 95.88 115 LEU A N 1
ATOM 916 C CA . LEU A 1 115 ? -8.758 -0.603 4.577 1.00 95.88 115 LEU A CA 1
ATOM 917 C C . LEU A 1 115 ? -10.268 -0.438 4.762 1.00 95.88 115 LEU A C 1
ATOM 919 O O . LEU A 1 115 ? -10.730 -0.293 5.893 1.00 95.88 115 LEU A O 1
ATOM 923 N N . THR A 1 116 ? -11.053 -0.458 3.682 1.00 96.81 116 THR A N 1
ATOM 924 C CA . THR A 1 116 ? -12.485 -0.100 3.741 1.00 96.81 116 THR A CA 1
ATOM 925 C C . THR A 1 116 ? -13.327 -1.067 4.572 1.00 96.81 116 THR A C 1
ATOM 927 O O . THR A 1 116 ? -14.371 -0.683 5.098 1.00 96.81 116 THR A O 1
ATOM 930 N N . THR A 1 117 ? -12.853 -2.295 4.790 1.00 94.56 117 THR A N 1
ATOM 931 C CA . THR A 1 117 ? -13.501 -3.281 5.670 1.00 94.56 117 THR A CA 1
ATOM 932 C C . THR A 1 117 ? -13.591 -2.813 7.121 1.00 94.56 117 THR A C 1
ATOM 934 O O . THR A 1 117 ? -14.502 -3.236 7.835 1.00 94.56 117 THR A O 1
ATOM 937 N N . ALA A 1 118 ? -12.734 -1.883 7.556 1.00 94.88 118 ALA A N 1
ATOM 938 C CA . ALA A 1 118 ? -12.837 -1.259 8.874 1.00 94.88 118 ALA A CA 1
ATOM 939 C C . ALA A 1 118 ? -14.143 -0.465 9.059 1.00 94.88 118 ALA A C 1
ATOM 941 O O . ALA A 1 118 ? -14.576 -0.261 10.190 1.00 94.88 118 ALA A O 1
ATOM 942 N N . ASN A 1 119 ? -14.828 -0.086 7.973 1.00 95.94 119 ASN A N 1
ATOM 943 C CA . ASN A 1 119 ? -16.137 0.574 8.035 1.00 95.94 119 ASN A CA 1
ATOM 944 C C . ASN A 1 119 ? -17.257 -0.349 8.548 1.00 95.94 119 ASN A C 1
ATOM 946 O O . ASN A 1 119 ? -18.356 0.119 8.827 1.00 95.94 119 ASN A O 1
ATOM 950 N N . THR A 1 120 ? -16.992 -1.652 8.693 1.00 94.56 120 THR A N 1
ATOM 951 C CA . THR A 1 120 ? -17.906 -2.594 9.362 1.00 94.56 120 THR A CA 1
ATOM 952 C C . THR A 1 120 ? -17.843 -2.500 10.888 1.00 94.56 120 THR A C 1
ATOM 954 O O . THR A 1 120 ? -18.702 -3.045 11.582 1.00 94.56 120 THR A O 1
ATOM 957 N N . TRP A 1 121 ? -16.828 -1.829 11.437 1.00 93.25 121 TRP A N 1
ATOM 958 C CA . TRP A 1 121 ? -16.677 -1.653 12.875 1.00 93.25 121 TRP A CA 1
ATOM 959 C C . TRP A 1 121 ? -17.622 -0.565 13.389 1.00 93.25 121 TRP A C 1
ATOM 961 O O . TRP A 1 121 ? -18.054 0.323 12.659 1.00 93.25 121 TRP A O 1
ATOM 971 N N . ARG A 1 122 ? -17.932 -0.609 14.689 1.00 93.81 122 ARG A N 1
ATOM 972 C CA . ARG A 1 122 ? -18.907 0.299 15.318 1.00 93.81 122 ARG A CA 1
ATOM 973 C C . ARG A 1 122 ? -18.526 1.784 15.221 1.00 93.81 122 ARG A C 1
ATOM 975 O O . ARG A 1 122 ? -19.408 2.638 15.239 1.00 93.81 122 ARG A O 1
ATOM 982 N N . THR A 1 123 ? -17.236 2.099 15.203 1.00 95.50 123 THR A N 1
ATOM 983 C CA . THR A 1 123 ? -16.714 3.472 15.194 1.00 95.50 123 THR A CA 1
ATOM 984 C C . THR A 1 123 ? -15.547 3.585 14.217 1.00 95.50 123 THR A C 1
ATOM 986 O O . THR A 1 123 ? -14.908 2.566 13.946 1.00 95.50 123 THR A O 1
ATOM 989 N N . PRO A 1 124 ? -15.204 4.804 13.756 1.00 96.94 124 PRO A N 1
ATOM 990 C CA . PRO A 1 124 ? -13.981 5.044 12.995 1.00 96.94 124 PRO A CA 1
ATOM 991 C C . PRO A 1 124 ? -12.730 4.504 13.694 1.00 96.94 124 PRO A C 1
ATOM 993 O O . PRO A 1 124 ? -12.705 4.335 14.921 1.00 96.94 124 PRO A O 1
ATOM 996 N N . ILE A 1 125 ? -11.661 4.310 12.922 1.00 96.94 125 ILE A N 1
ATOM 997 C CA . ILE A 1 125 ? -10.347 3.995 13.479 1.00 96.94 125 ILE A CA 1
ATOM 998 C C . ILE A 1 125 ? -9.871 5.235 14.238 1.00 96.94 125 ILE A C 1
ATOM 1000 O O . ILE A 1 125 ? -9.572 6.270 13.645 1.00 96.94 125 ILE A O 1
ATOM 1004 N N . LYS A 1 126 ? -9.847 5.148 15.570 1.00 97.31 126 LYS A N 1
ATOM 1005 C CA . LYS A 1 126 ? -9.572 6.300 16.438 1.00 97.31 126 LYS A CA 1
ATOM 1006 C C . LYS A 1 126 ? -8.209 6.934 16.154 1.00 97.31 126 LYS A C 1
ATOM 1008 O O . LYS A 1 126 ? -8.124 8.154 16.066 1.00 97.31 126 LYS A O 1
ATOM 1013 N N . ASP A 1 127 ? -7.183 6.105 16.013 1.00 97.31 127 ASP A N 1
ATOM 1014 C CA . ASP A 1 127 ? -5.812 6.512 15.718 1.00 97.31 127 ASP A CA 1
ATOM 1015 C C . ASP A 1 127 ? -5.229 5.525 14.703 1.00 97.31 127 ASP A C 1
ATOM 1017 O O . ASP A 1 127 ? -5.162 4.322 14.971 1.00 97.31 127 ASP A O 1
ATOM 1021 N N . PHE A 1 128 ? -4.911 6.023 13.511 1.00 97.31 128 PHE A N 1
ATOM 1022 C CA . PHE A 1 128 ? -4.345 5.247 12.418 1.00 97.31 128 PHE A CA 1
ATOM 1023 C C . PHE A 1 128 ? -2.946 5.762 12.092 1.00 97.31 128 PHE A C 1
ATOM 1025 O O . PHE A 1 128 ? -2.768 6.945 11.789 1.00 97.31 128 PHE A O 1
ATOM 1032 N N . GLU A 1 129 ? -1.977 4.851 12.074 1.00 97.62 129 GLU A N 1
ATOM 1033 C CA . GLU A 1 129 ? -0.612 5.099 11.623 1.00 97.62 129 GLU A CA 1
ATOM 1034 C C . GLU A 1 129 ? -0.252 4.121 10.503 1.00 97.62 129 GLU A C 1
ATOM 1036 O O . GLU A 1 129 ? -0.374 2.906 10.650 1.00 97.62 129 GLU A O 1
ATOM 1041 N N . LEU A 1 130 ? 0.220 4.674 9.390 1.00 97.56 130 LEU A N 1
ATOM 1042 C CA . LEU A 1 130 ? 0.816 3.942 8.285 1.00 97.56 130 LEU A CA 1
ATOM 1043 C C . LEU A 1 130 ? 2.294 4.307 8.215 1.00 97.56 130 LEU A C 1
ATOM 1045 O O . LEU A 1 130 ? 2.631 5.484 8.095 1.00 97.56 130 LEU A O 1
ATOM 1049 N N . ILE A 1 131 ? 3.155 3.294 8.238 1.00 97.50 131 ILE A N 1
ATOM 1050 C CA . ILE A 1 131 ? 4.581 3.429 7.946 1.00 97.50 131 ILE A CA 1
ATOM 1051 C C . ILE A 1 131 ? 4.867 2.613 6.691 1.00 97.50 131 ILE A C 1
ATOM 1053 O O . ILE A 1 131 ? 4.630 1.406 6.665 1.00 97.50 131 ILE A O 1
ATOM 1057 N N . VAL A 1 132 ? 5.376 3.276 5.656 1.00 96.31 132 VAL A N 1
ATOM 1058 C CA . VAL A 1 132 ? 5.829 2.636 4.421 1.00 96.31 132 VAL A CA 1
ATOM 1059 C C . VAL A 1 132 ? 7.350 2.688 4.381 1.00 96.31 132 VAL A C 1
ATOM 1061 O O . VAL A 1 132 ? 7.941 3.769 4.416 1.00 96.31 132 VAL A O 1
ATOM 1064 N N . GLU A 1 133 ? 7.976 1.516 4.315 1.00 95.19 133 GLU A N 1
ATOM 1065 C CA . GLU A 1 133 ? 9.426 1.364 4.205 1.00 95.19 133 GLU A CA 1
ATOM 1066 C C . GLU A 1 133 ? 9.817 1.058 2.755 1.00 95.19 133 GLU A C 1
ATOM 1068 O O . GLU A 1 133 ? 9.240 0.184 2.104 1.00 95.19 133 GLU A O 1
ATOM 1073 N N . ARG A 1 134 ? 10.819 1.775 2.241 1.00 92.75 134 ARG A N 1
ATOM 1074 C CA . ARG A 1 134 ? 11.417 1.476 0.939 1.00 92.75 134 ARG A CA 1
ATOM 1075 C C . ARG A 1 134 ? 12.238 0.185 0.986 1.00 92.75 134 ARG A C 1
ATOM 1077 O O . ARG A 1 134 ? 13.024 0.009 1.916 1.00 92.75 134 ARG A O 1
ATOM 1084 N N . PRO A 1 135 ? 12.156 -0.670 -0.052 1.00 89.31 135 PRO A N 1
ATOM 1085 C CA . PRO A 1 135 ? 13.034 -1.820 -0.171 1.00 89.31 135 PRO A CA 1
ATOM 1086 C C . PRO A 1 135 ? 14.505 -1.405 -0.141 1.00 89.31 135 PRO A C 1
ATOM 1088 O O . PRO A 1 135 ? 14.902 -0.376 -0.696 1.00 89.31 135 PRO A O 1
ATOM 1091 N N . LYS A 1 136 ? 15.333 -2.247 0.474 1.00 87.81 136 LYS A N 1
ATOM 1092 C CA . LYS A 1 136 ? 16.784 -2.070 0.436 1.00 87.81 136 LYS A CA 1
ATOM 1093 C C . LYS A 1 136 ? 17.313 -2.384 -0.972 1.00 87.81 136 LYS A C 1
ATOM 1095 O O . LYS A 1 136 ? 16.807 -3.321 -1.599 1.00 87.81 136 LYS A O 1
ATOM 1100 N N . PRO A 1 137 ? 18.332 -1.652 -1.461 1.00 84.69 137 PRO A N 1
ATOM 1101 C CA . PRO A 1 137 ? 19.048 -2.008 -2.683 1.00 84.69 137 PRO A CA 1
ATOM 1102 C C . PRO A 1 137 ? 19.558 -3.452 -2.632 1.00 84.69 137 PRO A C 1
ATOM 1104 O O . PRO A 1 137 ? 20.070 -3.888 -1.600 1.00 84.69 137 PRO A O 1
ATOM 1107 N N . GLN A 1 138 ? 19.413 -4.192 -3.731 1.00 70.88 138 GLN A N 1
ATOM 1108 C CA . GLN A 1 138 ? 19.808 -5.604 -3.813 1.00 70.88 138 GLN A CA 1
ATOM 1109 C C . GLN A 1 138 ? 20.487 -5.891 -5.161 1.00 70.88 138 GLN A C 1
ATOM 1111 O O . GLN A 1 138 ? 19.799 -6.284 -6.102 1.00 70.88 138 GLN A O 1
ATOM 1116 N N . PRO A 1 139 ? 21.818 -5.714 -5.284 1.00 63.19 139 PRO A N 1
ATOM 1117 C CA . PRO A 1 139 ? 22.565 -6.062 -6.496 1.00 63.19 139 PRO A CA 1
ATOM 1118 C C . PRO A 1 139 ? 22.511 -7.578 -6.787 1.00 63.19 139 PRO A C 1
ATOM 1120 O O . PRO A 1 139 ? 22.573 -8.366 -5.841 1.00 63.19 139 PRO A O 1
ATOM 1123 N N . PRO A 1 140 ? 22.417 -8.023 -8.059 1.00 58.81 140 PRO A N 1
ATOM 1124 C CA . PRO A 1 140 ? 22.486 -7.240 -9.304 1.00 58.81 140 PRO A CA 1
ATOM 1125 C C . PRO A 1 140 ? 21.153 -6.573 -9.721 1.00 58.81 140 PRO A C 1
ATOM 1127 O O . PRO A 1 140 ? 21.025 -6.104 -10.850 1.00 58.81 140 PRO A O 1
ATOM 1130 N N . GLY A 1 141 ? 20.143 -6.570 -8.846 1.00 69.62 141 GLY A N 1
ATOM 1131 C CA . GLY A 1 141 ? 18.868 -5.871 -9.030 1.00 69.62 141 GLY A CA 1
ATOM 1132 C C . GLY A 1 141 ? 18.974 -4.359 -8.806 1.00 69.62 141 GLY A C 1
ATOM 1133 O O . GLY A 1 141 ? 20.042 -3.776 -8.948 1.00 69.62 141 GLY A O 1
ATOM 1134 N N . ALA A 1 142 ? 17.856 -3.708 -8.484 1.00 76.25 142 ALA A N 1
ATOM 1135 C CA . ALA A 1 142 ? 17.812 -2.253 -8.357 1.00 76.25 142 ALA A CA 1
ATOM 1136 C C . ALA A 1 142 ? 18.765 -1.723 -7.268 1.00 76.25 142 ALA A C 1
ATOM 1138 O O . ALA A 1 142 ? 18.755 -2.196 -6.122 1.00 76.25 142 ALA A O 1
ATOM 1139 N N . ASN A 1 143 ? 19.535 -0.696 -7.629 1.00 84.38 143 ASN A N 1
ATOM 1140 C CA . ASN A 1 143 ? 20.453 0.009 -6.735 1.00 84.38 143 ASN A CA 1
ATOM 1141 C C . ASN A 1 143 ? 19.759 1.152 -5.988 1.00 84.38 143 ASN A C 1
ATOM 1143 O O . ASN A 1 143 ? 20.232 1.593 -4.940 1.00 84.38 143 ASN A O 1
ATOM 1147 N N . GLN A 1 144 ? 18.619 1.615 -6.500 1.00 87.50 144 GLN A N 1
ATOM 1148 C CA . GLN A 1 144 ? 17.807 2.638 -5.864 1.00 87.50 144 GLN A CA 1
ATOM 1149 C C . GLN A 1 144 ? 16.320 2.306 -5.987 1.00 87.50 144 GLN A C 1
ATOM 1151 O O . GLN A 1 144 ? 15.848 1.861 -7.031 1.00 87.50 144 GLN A O 1
ATOM 1156 N N . TRP A 1 145 ? 15.582 2.568 -4.907 1.00 90.31 145 TRP A N 1
ATOM 1157 C CA . TRP A 1 145 ? 14.137 2.388 -4.848 1.00 90.31 145 TRP A CA 1
ATOM 1158 C C . TRP A 1 145 ? 13.420 3.711 -4.589 1.00 90.31 145 TRP A C 1
ATOM 1160 O O . TRP A 1 145 ? 13.837 4.531 -3.762 1.00 90.31 145 TRP A O 1
ATOM 1170 N N . PHE A 1 146 ? 12.293 3.884 -5.263 1.00 90.94 146 PHE A N 1
ATOM 1171 C CA . PHE A 1 146 ? 11.314 4.932 -5.008 1.00 90.94 146 PHE A CA 1
ATOM 1172 C C . PHE A 1 146 ? 10.005 4.307 -4.547 1.00 90.94 146 PHE A C 1
ATOM 1174 O O . PHE A 1 146 ? 9.745 3.140 -4.832 1.00 90.94 146 PHE A O 1
ATOM 1181 N N . VAL A 1 147 ? 9.190 5.083 -3.839 1.00 92.69 147 VAL A N 1
ATOM 1182 C CA . VAL A 1 147 ? 7.876 4.658 -3.361 1.00 92.69 147 VAL A CA 1
ATOM 1183 C C . VAL A 1 147 ? 6.845 5.733 -3.662 1.00 92.69 147 VAL A C 1
ATOM 1185 O O . VAL A 1 147 ? 7.158 6.920 -3.590 1.00 92.69 147 VAL A O 1
ATOM 1188 N N . SER A 1 148 ? 5.636 5.308 -4.007 1.00 91.94 148 SER A N 1
ATOM 1189 C CA . SER A 1 148 ? 4.488 6.174 -4.249 1.00 91.94 148 SER A CA 1
ATOM 1190 C C . SER A 1 148 ? 3.221 5.503 -3.742 1.00 91.94 148 SER A C 1
ATOM 1192 O O . SER A 1 148 ? 3.039 4.299 -3.928 1.00 91.94 148 SER A O 1
ATOM 1194 N N . PHE A 1 149 ? 2.357 6.273 -3.091 1.00 93.81 149 PHE A N 1
ATOM 1195 C CA . PHE A 1 149 ? 1.042 5.825 -2.647 1.00 93.81 149 PHE A CA 1
ATOM 1196 C C . PHE A 1 149 ? 0.122 7.029 -2.460 1.00 93.81 149 PHE A C 1
ATOM 1198 O O . PHE A 1 149 ? 0.562 8.119 -2.091 1.00 93.81 149 PHE A O 1
ATOM 1205 N N . CYS A 1 150 ? -1.170 6.830 -2.695 1.00 90.62 150 CYS A N 1
ATOM 1206 C CA . CYS A 1 150 ? -2.164 7.860 -2.437 1.00 90.62 150 CYS A CA 1
ATOM 1207 C C . CYS A 1 150 ? -2.486 7.973 -0.942 1.00 90.62 150 CYS A C 1
ATOM 1209 O O . CYS A 1 150 ? -2.798 6.980 -0.285 1.00 90.62 150 CYS A O 1
ATOM 1211 N N . TRP A 1 151 ? -2.510 9.199 -0.420 1.00 93.69 151 TRP A N 1
ATOM 1212 C CA . TRP A 1 151 ? -2.980 9.494 0.932 1.00 93.69 151 TRP A CA 1
ATOM 1213 C C . TRP A 1 151 ? -3.645 10.876 0.977 1.00 93.69 151 TRP A C 1
ATOM 1215 O O . TRP A 1 151 ? -3.151 11.814 0.361 1.00 93.69 151 TRP A O 1
ATOM 1225 N N . ASP A 1 152 ? -4.762 11.012 1.701 1.00 89.69 152 ASP A N 1
ATOM 1226 C CA . ASP A 1 152 ? -5.535 12.271 1.776 1.00 89.69 152 ASP A CA 1
ATOM 1227 C C . ASP A 1 152 ? -4.934 13.301 2.752 1.00 89.69 152 ASP A C 1
ATOM 1229 O O . ASP A 1 152 ? -5.429 14.420 2.877 1.00 89.69 152 ASP A O 1
ATOM 1233 N N . GLY A 1 153 ? -3.878 12.924 3.473 1.00 90.44 153 GLY A N 1
ATOM 1234 C CA . GLY A 1 153 ? -3.218 13.753 4.476 1.00 90.44 153 GLY A CA 1
ATOM 1235 C C . GLY A 1 153 ? -1.729 13.964 4.205 1.00 90.44 153 GLY A C 1
ATOM 1236 O O . GLY A 1 153 ? -1.185 13.469 3.217 1.00 90.44 153 GLY A O 1
ATOM 1237 N N . PRO A 1 154 ? -1.030 14.670 5.106 1.00 93.62 154 PRO A N 1
ATOM 1238 C CA . PRO A 1 154 ? 0.408 14.836 4.992 1.00 93.62 154 PRO A CA 1
ATOM 1239 C C . PRO A 1 154 ? 1.122 13.494 5.174 1.00 93.62 154 PRO A C 1
ATOM 1241 O O . PRO A 1 154 ? 0.866 12.762 6.134 1.00 93.62 154 PRO A O 1
ATOM 1244 N N . VAL A 1 155 ? 2.075 13.224 4.286 1.00 95.38 155 VAL A N 1
ATOM 1245 C CA . VAL A 1 155 ? 3.067 12.162 4.451 1.00 95.38 155 VAL A CA 1
ATOM 1246 C C . VAL A 1 155 ? 4.363 12.817 4.909 1.00 95.38 155 VAL A C 1
ATOM 1248 O O . VAL A 1 155 ? 4.863 13.741 4.269 1.00 95.38 155 VAL A O 1
ATOM 1251 N N . LYS A 1 156 ? 4.897 12.369 6.043 1.00 95.56 156 LYS A N 1
ATOM 1252 C CA . LYS A 1 156 ? 6.169 12.854 6.584 1.00 95.56 156 LYS A CA 1
ATOM 1253 C C . LYS A 1 156 ? 7.246 11.818 6.326 1.00 95.56 156 LYS A C 1
ATOM 1255 O O . LYS A 1 156 ? 7.068 10.645 6.634 1.00 95.56 156 LYS A O 1
ATOM 1260 N N . GLN A 1 157 ? 8.380 12.257 5.807 1.00 94.56 157 GLN A N 1
ATOM 1261 C CA . GLN A 1 157 ? 9.564 11.417 5.740 1.00 94.56 157 GLN A CA 1
ATOM 1262 C C . GLN A 1 157 ? 10.212 11.375 7.132 1.00 94.56 157 GLN A C 1
ATOM 1264 O O . GLN A 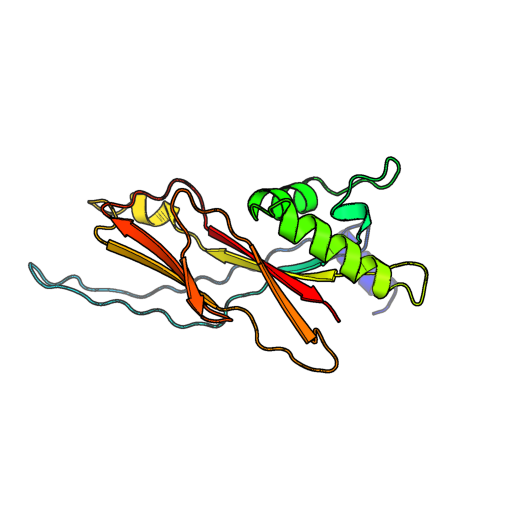1 157 ? 10.556 12.421 7.680 1.00 94.56 157 GLN A O 1
ATOM 1269 N N . LEU A 1 158 ? 10.323 10.183 7.722 1.00 93.69 158 LEU A N 1
ATOM 1270 C CA . LEU A 1 158 ? 10.986 9.987 9.016 1.00 93.69 158 LEU A CA 1
ATOM 1271 C C . LEU A 1 158 ? 12.503 9.901 8.849 1.00 93.69 158 LEU A C 1
ATOM 1273 O O . LEU A 1 158 ? 13.246 10.471 9.642 1.00 93.69 158 LEU A O 1
ATOM 1277 N N . ASP A 1 159 ? 12.948 9.212 7.800 1.00 93.75 159 ASP A N 1
ATOM 1278 C CA . ASP A 1 159 ? 14.352 9.085 7.425 1.00 93.75 159 ASP A CA 1
ATOM 1279 C C . ASP A 1 159 ? 14.489 8.755 5.930 1.00 93.75 159 ASP A C 1
ATOM 1281 O O . ASP A 1 159 ? 13.543 8.883 5.150 1.00 93.75 159 ASP A O 1
ATOM 1285 N N . ALA A 1 160 ? 15.677 8.334 5.495 1.00 89.88 160 ALA A N 1
ATOM 1286 C CA . ALA A 1 160 ? 15.927 7.992 4.104 1.00 89.88 160 ALA A CA 1
ATOM 1287 C C . ALA A 1 160 ? 14.958 6.935 3.546 1.00 89.88 160 ALA A C 1
ATOM 1289 O O . ALA A 1 160 ? 14.658 7.002 2.366 1.00 89.88 160 ALA A O 1
ATOM 1290 N N . ASN A 1 161 ? 14.428 5.997 4.327 1.00 93.44 161 ASN A N 1
ATOM 1291 C CA . ASN A 1 161 ? 13.627 4.881 3.817 1.00 93.44 161 ASN A CA 1
ATOM 1292 C C . ASN A 1 161 ? 12.211 4.793 4.393 1.00 93.44 161 ASN A C 1
ATOM 1294 O O . ASN A 1 161 ? 11.402 4.077 3.809 1.00 93.44 161 ASN A O 1
ATOM 1298 N N . HIS A 1 162 ? 11.888 5.527 5.458 1.00 95.75 162 HIS A N 1
ATOM 1299 C CA . HIS A 1 162 ? 10.585 5.444 6.121 1.00 95.75 162 HIS A CA 1
ATOM 1300 C C . HIS A 1 162 ? 9.718 6.685 5.892 1.00 95.75 162 HIS A C 1
ATOM 1302 O O . HIS A 1 162 ? 10.134 7.822 6.133 1.00 95.75 162 HIS A O 1
ATOM 1308 N N . PHE A 1 163 ? 8.469 6.446 5.500 1.00 96.75 163 PHE A N 1
ATOM 1309 C CA . PHE A 1 163 ? 7.442 7.463 5.291 1.00 96.75 163 PHE A CA 1
ATOM 1310 C C . PHE A 1 163 ? 6.257 7.173 6.204 1.00 96.75 163 PHE A C 1
ATOM 1312 O O . PHE A 1 163 ? 5.732 6.062 6.188 1.00 96.75 163 PHE A O 1
ATOM 1319 N N . VAL A 1 164 ? 5.836 8.160 6.994 1.00 97.75 164 VAL A N 1
ATOM 1320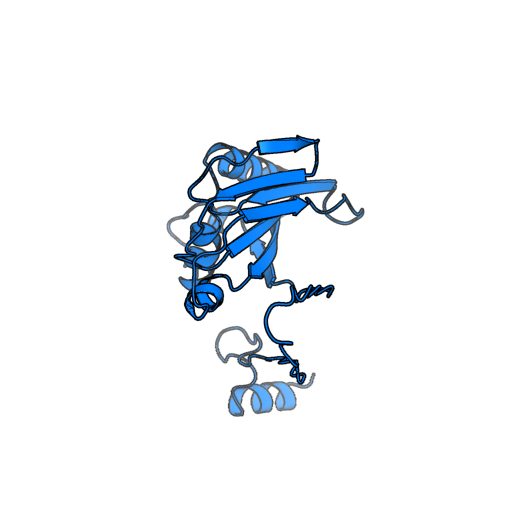 C CA . VAL A 1 164 ? 4.724 8.029 7.937 1.00 97.75 164 VAL A CA 1
ATOM 1321 C C . VAL A 1 164 ? 3.540 8.894 7.535 1.00 97.75 164 VAL A C 1
ATOM 1323 O O . VAL A 1 164 ? 3.679 10.069 7.189 1.00 97.75 164 VAL A O 1
ATOM 1326 N N . ALA A 1 165 ? 2.357 8.313 7.647 1.00 97.38 165 ALA A N 1
ATOM 1327 C CA . ALA A 1 165 ? 1.074 8.970 7.502 1.00 97.38 165 ALA A CA 1
ATOM 1328 C C . ALA A 1 165 ? 0.22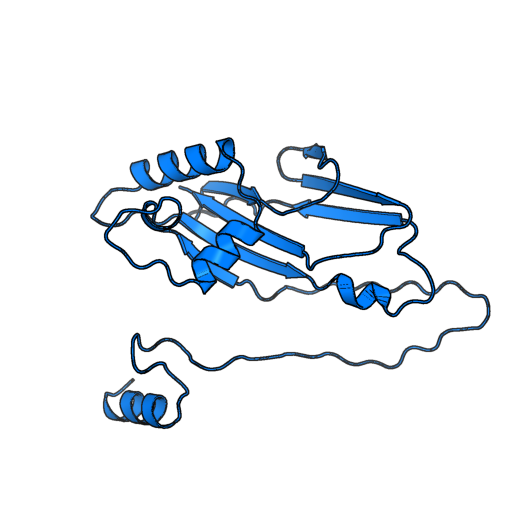9 8.680 8.747 1.00 97.38 165 ALA A C 1
ATOM 1330 O O . ALA A 1 165 ? 0.180 7.545 9.221 1.00 97.38 165 ALA A O 1
ATOM 1331 N N . ARG A 1 166 ? -0.427 9.708 9.295 1.00 97.19 166 ARG A N 1
ATOM 1332 C CA . ARG A 1 166 ? -1.301 9.574 10.470 1.00 97.19 166 ARG A CA 1
ATOM 1333 C C . ARG A 1 166 ? -2.672 10.168 10.208 1.00 97.19 166 ARG A C 1
ATOM 1335 O O . ARG A 1 166 ? -2.786 11.162 9.491 1.00 97.19 166 ARG A O 1
ATOM 1342 N N . SER A 1 167 ? -3.696 9.576 10.813 1.00 97.12 167 SER A N 1
ATOM 1343 C CA . SER A 1 167 ? -5.060 10.095 10.777 1.00 97.12 167 SER A CA 1
ATOM 1344 C C . SER A 1 167 ? -5.808 9.766 12.067 1.00 97.12 167 SER A C 1
ATOM 1346 O O . SER A 1 167 ? -5.662 8.680 12.622 1.00 97.12 167 SER A O 1
ATOM 1348 N N . ILE A 1 168 ? -6.605 10.722 12.545 1.00 97.06 168 ILE A N 1
ATOM 1349 C CA . ILE A 1 168 ? -7.411 10.605 13.764 1.00 97.06 168 ILE A CA 1
ATOM 1350 C C . ILE A 1 168 ? -8.878 10.509 13.364 1.00 97.06 168 ILE A C 1
ATOM 1352 O O . ILE A 1 168 ? -9.332 11.262 12.503 1.00 97.06 168 ILE A O 1
ATOM 1356 N N . ASN A 1 169 ? -9.623 9.607 14.008 1.00 96.75 169 ASN A N 1
ATOM 1357 C CA . ASN A 1 169 ? -11.010 9.280 13.654 1.00 96.75 169 ASN A CA 1
ATOM 1358 C C . ASN A 1 169 ? -11.153 8.929 12.162 1.00 96.75 169 ASN A C 1
ATOM 1360 O O . ASN A 1 169 ? -12.054 9.398 11.465 1.00 96.75 169 ASN A O 1
ATOM 1364 N N . PHE A 1 170 ? -10.222 8.117 11.670 1.00 96.75 170 PHE A N 1
ATOM 1365 C CA . PHE A 1 170 ? -10.086 7.763 10.271 1.00 96.75 170 PHE A CA 1
ATOM 1366 C C . PHE A 1 170 ? -11.216 6.837 9.810 1.00 96.75 170 PHE A C 1
ATOM 1368 O O . PHE A 1 170 ? -11.456 5.776 10.391 1.00 96.75 170 PHE A O 1
ATOM 1375 N N . VAL A 1 171 ? -11.885 7.245 8.731 1.00 96.94 171 VAL A N 1
ATOM 1376 C CA . VAL A 1 171 ? -12.877 6.452 7.996 1.00 96.94 171 VAL A CA 1
ATOM 1377 C C . VAL A 1 171 ? -12.311 6.199 6.597 1.00 96.94 171 VAL A C 1
ATOM 1379 O O . VAL A 1 171 ? -12.301 7.126 5.779 1.00 96.94 171 VAL A O 1
ATOM 1382 N N . PRO A 1 172 ? -11.788 4.993 6.312 1.00 95.44 172 PRO A N 1
ATOM 1383 C CA . PRO A 1 172 ? -11.196 4.689 5.017 1.00 95.44 172 PRO A CA 1
ATOM 1384 C C . PRO A 1 172 ? -12.219 4.782 3.881 1.00 95.44 172 PRO A C 1
ATOM 1386 O O . PRO A 1 172 ? -13.297 4.191 3.948 1.00 95.44 172 PRO A O 1
ATOM 1389 N N . LYS A 1 173 ? -11.863 5.509 2.818 1.00 94.62 173 LYS A N 1
ATOM 1390 C CA . LYS A 1 173 ? -12.713 5.710 1.627 1.00 94.62 173 LYS A CA 1
ATOM 1391 C C . LYS A 1 173 ? -12.263 4.905 0.407 1.00 94.62 173 LYS A C 1
ATOM 1393 O O . LYS A 1 173 ? -12.983 4.846 -0.582 1.00 94.62 173 LYS A O 1
ATOM 1398 N N . ARG A 1 174 ? -11.058 4.344 0.468 1.00 92.69 174 ARG A N 1
ATOM 1399 C CA . ARG A 1 174 ? -10.394 3.602 -0.602 1.00 92.69 174 ARG A CA 1
ATOM 1400 C C . ARG A 1 174 ? -9.392 2.628 -0.005 1.00 92.69 174 ARG A C 1
ATOM 1402 O O . ARG A 1 174 ? -8.986 2.798 1.149 1.00 92.69 174 ARG A O 1
ATOM 1409 N N . GLU A 1 175 ? -9.002 1.650 -0.806 1.00 93.44 175 GLU A N 1
ATOM 1410 C CA . GLU A 1 175 ? -7.894 0.766 -0.468 1.00 93.44 175 GLU A CA 1
ATOM 1411 C C . GLU A 1 175 ? -6.560 1.502 -0.580 1.00 93.44 175 GLU A C 1
ATOM 1413 O O . GLU A 1 175 ? -6.448 2.559 -1.212 1.00 93.44 175 GLU A O 1
ATOM 1418 N N . LEU A 1 176 ? -5.552 0.962 0.096 1.00 93.50 176 LEU A N 1
ATOM 1419 C CA . LEU A 1 176 ? -4.193 1.466 0.010 1.00 93.50 176 LEU A CA 1
ATOM 1420 C C . LEU A 1 176 ? -3.463 0.715 -1.101 1.00 93.50 176 LEU A C 1
ATOM 1422 O O . LEU A 1 176 ? -3.305 -0.499 -1.017 1.00 93.50 176 LEU A O 1
ATOM 1426 N N . HIS A 1 177 ? -2.975 1.465 -2.083 1.00 91.94 177 HIS A N 1
ATOM 1427 C CA . HIS A 1 177 ? -2.114 0.976 -3.153 1.00 91.94 177 HIS A CA 1
ATOM 1428 C C . HIS A 1 177 ? -0.723 1.579 -2.969 1.00 91.94 177 HIS A C 1
ATOM 1430 O O . HIS A 1 177 ? -0.568 2.805 -2.967 1.00 91.94 177 HIS A O 1
ATOM 1436 N N . VAL A 1 178 ? 0.284 0.728 -2.775 1.00 92.69 178 VAL A N 1
ATOM 1437 C CA . VAL A 1 178 ? 1.682 1.142 -2.623 1.00 92.69 178 VAL A CA 1
ATOM 1438 C C . VAL A 1 178 ? 2.491 0.597 -3.783 1.00 92.69 178 VAL A C 1
ATOM 1440 O O . VAL A 1 178 ? 2.621 -0.616 -3.940 1.00 92.69 178 VAL A O 1
ATOM 1443 N N . ALA A 1 179 ? 3.081 1.496 -4.565 1.00 90.44 179 ALA A N 1
ATOM 1444 C CA . ALA A 1 179 ? 3.977 1.151 -5.653 1.00 90.44 179 ALA A CA 1
ATOM 1445 C C . ALA A 1 179 ? 5.423 1.485 -5.302 1.00 90.44 179 ALA A C 1
ATOM 1447 O O . ALA A 1 179 ? 5.742 2.584 -4.846 1.00 90.44 179 ALA A O 1
ATOM 1448 N N . PHE A 1 180 ? 6.309 0.541 -5.586 1.00 90.75 180 PHE A N 1
ATOM 1449 C CA . PHE A 1 180 ? 7.749 0.696 -5.494 1.00 90.75 180 PHE A CA 1
ATOM 1450 C C . PHE A 1 180 ? 8.360 0.619 -6.886 1.00 90.75 180 PHE A C 1
ATOM 1452 O O . PHE A 1 180 ? 7.957 -0.209 -7.704 1.00 90.75 180 PHE A O 1
ATOM 1459 N N . PHE A 1 181 ? 9.352 1.462 -7.143 1.00 87.19 181 PHE A N 1
ATOM 1460 C CA . PHE A 1 181 ? 10.039 1.537 -8.429 1.00 87.19 181 PHE A CA 1
ATOM 1461 C C . PHE A 1 181 ? 11.531 1.351 -8.214 1.00 87.19 181 PHE A C 1
ATOM 1463 O O . PHE A 1 181 ? 12.160 2.157 -7.527 1.00 87.19 181 PHE A O 1
ATOM 1470 N N . GLY A 1 182 ? 12.074 0.275 -8.771 1.00 86.44 182 GLY A N 1
ATOM 1471 C CA . GLY A 1 182 ? 13.490 -0.048 -8.716 1.00 86.44 182 GLY A CA 1
ATOM 1472 C C . GLY A 1 182 ? 14.197 0.437 -9.974 1.00 86.44 182 GLY A C 1
ATOM 1473 O O . GLY A 1 182 ? 13.748 0.137 -11.080 1.00 86.44 182 GLY A O 1
ATOM 1474 N N . VAL A 1 183 ? 15.301 1.160 -9.797 1.00 81.44 183 VAL A N 1
ATOM 1475 C CA . VAL A 1 183 ? 16.172 1.631 -10.883 1.00 81.44 183 VAL A CA 1
ATOM 1476 C C . VAL A 1 183 ? 17.621 1.202 -10.643 1.00 81.44 183 VAL A C 1
ATOM 1478 O O . VAL A 1 183 ? 18.031 1.002 -9.490 1.00 81.44 183 VAL A O 1
ATOM 1481 N N . GLN A 1 184 ? 18.377 1.038 -11.728 1.00 75.69 184 GLN A N 1
ATOM 1482 C CA . GLN A 1 184 ? 19.812 0.729 -11.714 1.00 75.69 184 GLN A CA 1
ATOM 1483 C C . GLN A 1 184 ? 20.688 1.956 -11.444 1.00 75.69 184 GLN A C 1
ATOM 1485 O O . GLN A 1 184 ? 20.335 3.079 -11.876 1.00 75.69 184 GLN A O 1
#